Protein AF-A0A9E5NFW8-F1 (afdb_monomer_lite)

pLDDT: mean 81.22, std 10.46, range [48.38, 95.06]

Radius of gyration: 21.04 Å; chains: 1; bounding box: 53×46×52 Å

Sequence (273 aa):
VTGWFSGLFGRKRFFTTCIILFTASSAVCGAAPSLNVLVLFRILQGAGGAALIPLSQAILMETFPREEQGMAMAIWGVGIMVAPIMGPTVGGWITDTYSWRWIFYINVPVGLVTVLMTSLFIFDPPYIRRRFARVDYLGFSLLALGVGSLQLVLDKGEREDWFSSRLIVYFSVISLVALITFFLVERRTREPVVDLSLLRNRTYTAGTLIMMIWGFGLYGAIVLLPLYLQSLMGYTAMQSGLALAPGAIASLMVMPLVGRLMNVLDPRVIIGV

Foldseek 3Di:
DLLLVCLVQPLLRLLLVLLVQLLVLLLCLLVPPDPVSVVVSVVSNCVSVVNNVVSVLVQLCVVDDPLCSLVSVLVVVLVVLVCLLCVLQVCLCCCVPPNNSVVSVVSNVVSVVVSVCSVVPPDGDPVSPDDNDDDPPLLVVLCCLLVVLVCCLVVCCVVQVHPVDPSSVVSNVSNVVSVVVSVVVQVVDPRHPDDCVLCVDPVSVVVVVLCVVVVVVVVCCSPVQLVCCCVPVVDRSNRSSVVCVVVSVVVSVCSVVVSVVVVVDPVVVVSVD

Structure (mmCIF, N/CA/C/O backbone):
data_AF-A0A9E5NFW8-F1
#
_entry.id   AF-A0A9E5NFW8-F1
#
loop_
_atom_site.group_PDB
_atom_site.id
_atom_site.type_symbol
_atom_site.label_atom_id
_atom_site.label_alt_id
_atom_site.label_comp_id
_atom_site.label_asym_id
_atom_site.label_entity_id
_atom_site.label_seq_id
_atom_site.pdbx_PDB_ins_code
_atom_site.Cartn_x
_atom_site.Cartn_y
_atom_site.Cartn_z
_atom_site.occupancy
_atom_site.B_iso_or_equiv
_atom_site.auth_seq_id
_atom_site.auth_comp_id
_atom_site.auth_asym_id
_atom_site.auth_atom_id
_atom_site.pdbx_PDB_model_num
ATOM 1 N N . VAL A 1 1 ? -6.588 10.112 7.251 1.00 53.78 1 VAL A N 1
ATOM 2 C CA . VAL A 1 1 ? -7.244 10.304 5.927 1.00 53.78 1 VAL A CA 1
ATOM 3 C C . VAL A 1 1 ? -8.480 9.428 5.779 1.00 53.78 1 VAL A C 1
ATOM 5 O O . VAL A 1 1 ? -9.575 9.937 5.581 1.00 53.78 1 VAL A O 1
ATOM 8 N N . THR A 1 2 ? -8.337 8.116 5.944 1.00 54.25 2 THR A N 1
ATOM 9 C CA . THR A 1 2 ? -9.399 7.141 5.679 1.00 54.25 2 THR A CA 1
ATOM 10 C C . THR A 1 2 ? -10.595 7.225 6.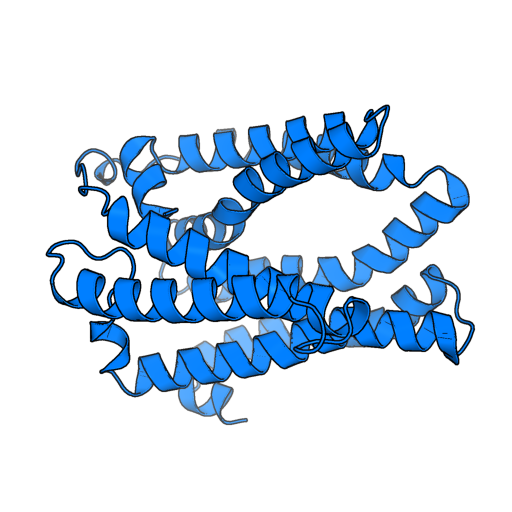629 1.00 54.25 2 THR A C 1
ATOM 12 O O . THR A 1 2 ? -11.739 7.163 6.182 1.00 54.25 2 THR A O 1
ATOM 15 N N . GLY A 1 3 ? -10.350 7.460 7.922 1.00 53.59 3 GLY A N 1
ATOM 16 C CA . GLY A 1 3 ? -11.414 7.712 8.903 1.00 53.59 3 GLY A CA 1
ATOM 17 C C . GLY A 1 3 ? -12.180 9.018 8.654 1.00 53.59 3 GLY A C 1
ATOM 18 O O . GLY A 1 3 ? -13.386 9.071 8.862 1.00 53.59 3 GLY A O 1
ATOM 19 N N . TRP A 1 4 ? -11.510 10.046 8.119 1.00 56.88 4 TRP A N 1
ATOM 20 C CA . TRP A 1 4 ? -12.139 11.328 7.785 1.00 56.88 4 TRP A CA 1
ATOM 21 C C . TRP A 1 4 ? -13.085 11.207 6.586 1.00 56.88 4 TRP A C 1
ATOM 23 O O . TRP A 1 4 ? -14.261 11.553 6.684 1.00 56.88 4 TRP A O 1
ATOM 33 N N . PHE A 1 5 ? -12.603 10.638 5.477 1.00 56.34 5 PHE A N 1
ATOM 34 C CA . PHE A 1 5 ? -13.438 10.403 4.298 1.00 56.34 5 PHE A CA 1
ATOM 35 C C . PHE A 1 5 ? -14.604 9.444 4.595 1.00 56.34 5 PHE A C 1
ATOM 37 O O . PHE A 1 5 ? -15.706 9.646 4.088 1.00 56.34 5 PHE A O 1
ATOM 44 N N . SER A 1 6 ? -14.402 8.455 5.471 1.00 51.66 6 SER A N 1
ATOM 45 C CA . SER A 1 6 ? -15.482 7.562 5.924 1.00 51.66 6 SER A CA 1
ATOM 46 C C . SER A 1 6 ? -16.543 8.278 6.753 1.00 51.66 6 SER A C 1
ATOM 48 O O . SER A 1 6 ? -17.722 7.956 6.631 1.00 51.66 6 SER A O 1
ATOM 50 N N . GLY A 1 7 ? -16.143 9.267 7.559 1.00 53.75 7 GLY A N 1
ATOM 51 C CA . GLY A 1 7 ? -17.064 10.126 8.305 1.00 53.75 7 GLY A CA 1
ATOM 52 C C . GLY A 1 7 ? -17.843 11.107 7.421 1.00 53.75 7 GLY A C 1
ATOM 53 O O . GLY A 1 7 ? -18.968 11.464 7.760 1.00 53.75 7 GLY A O 1
ATOM 54 N N . LEU A 1 8 ? -17.282 11.516 6.276 1.00 53.97 8 LEU A N 1
ATOM 55 C CA . LEU A 1 8 ? -17.944 12.416 5.324 1.00 53.97 8 LEU A CA 1
ATOM 56 C C . LEU A 1 8 ? -18.912 11.711 4.375 1.00 53.97 8 LEU A C 1
ATOM 58 O O . LEU A 1 8 ? -20.030 12.180 4.169 1.00 53.97 8 LEU A O 1
ATOM 62 N N . PHE A 1 9 ? -18.474 10.613 3.761 1.00 58.25 9 PHE A N 1
ATOM 63 C CA . PHE A 1 9 ? -19.231 9.949 2.699 1.00 58.25 9 PHE A CA 1
ATOM 64 C C . PHE A 1 9 ? -20.086 8.787 3.214 1.00 58.25 9 PHE A C 1
ATOM 66 O O . PHE A 1 9 ? -20.970 8.331 2.492 1.00 58.25 9 PHE A O 1
ATOM 73 N N . GLY A 1 10 ? -19.871 8.336 4.453 1.00 64.94 10 GLY A N 1
ATOM 74 C CA . GLY A 1 10 ? -20.341 7.040 4.935 1.00 64.94 10 GLY A CA 1
ATOM 75 C C . GLY A 1 10 ? -19.333 5.951 4.571 1.00 64.94 10 GLY A C 1
ATOM 76 O O . GLY A 1 10 ? -18.719 5.980 3.499 1.00 64.94 10 GLY A O 1
ATOM 77 N N . ARG A 1 11 ? -19.128 4.989 5.473 1.00 71.75 11 ARG A N 1
ATOM 78 C CA . ARG A 1 11 ? -18.042 4.011 5.353 1.00 71.75 11 ARG A CA 1
ATOM 79 C C . ARG A 1 11 ? -18.251 3.070 4.170 1.00 71.75 11 ARG A C 1
ATOM 81 O O . ARG A 1 11 ? -17.312 2.837 3.414 1.00 71.75 11 ARG A O 1
ATOM 88 N N . LYS A 1 12 ? -19.485 2.613 3.939 1.00 78.88 12 LYS A N 1
ATOM 89 C CA . LYS A 1 12 ? -19.867 1.792 2.782 1.00 78.88 12 LYS A CA 1
ATOM 90 C C . LYS A 1 12 ? -19.625 2.529 1.473 1.00 78.88 12 LYS A C 1
ATOM 92 O O . LYS A 1 12 ? -19.009 1.978 0.563 1.00 78.88 12 LYS A O 1
ATOM 97 N N . ARG A 1 13 ? -20.109 3.771 1.365 1.00 79.56 13 ARG A N 1
ATOM 98 C CA . ARG A 1 13 ? -19.975 4.571 0.137 1.00 79.56 13 ARG A CA 1
ATOM 99 C C . ARG A 1 13 ? -18.516 4.866 -0.161 1.00 79.56 13 ARG A C 1
ATOM 101 O O . ARG A 1 13 ? -18.095 4.671 -1.292 1.00 79.56 13 ARG A O 1
ATOM 108 N N . PHE A 1 14 ? -17.738 5.262 0.844 1.00 82.44 14 PHE A N 1
ATOM 109 C CA . PHE A 1 14 ? -16.319 5.529 0.651 1.00 82.44 14 PHE A CA 1
ATOM 110 C C . PHE A 1 14 ? -15.550 4.267 0.241 1.00 82.44 14 PHE A C 1
ATOM 112 O O . PHE A 1 14 ? -14.833 4.297 -0.756 1.00 82.44 14 PHE A O 1
ATOM 119 N N . PHE A 1 15 ? -15.774 3.140 0.925 1.00 85.12 15 PHE A N 1
ATOM 120 C CA . PHE A 1 15 ? -15.158 1.860 0.570 1.00 85.12 15 PHE A CA 1
ATOM 121 C C . PHE A 1 15 ? -15.518 1.428 -0.861 1.00 85.12 15 PHE A C 1
ATOM 123 O O . PHE A 1 15 ? -14.636 1.092 -1.647 1.00 85.12 15 PHE A O 1
ATOM 130 N N . THR A 1 16 ? -16.795 1.541 -1.242 1.00 87.31 16 THR A N 1
ATOM 131 C CA . THR A 1 16 ? -17.266 1.218 -2.600 1.00 87.31 16 THR A CA 1
ATOM 132 C C . THR A 1 16 ? -16.631 2.132 -3.653 1.00 87.31 16 THR A C 1
ATOM 134 O O . THR A 1 16 ? -16.151 1.644 -4.673 1.00 87.31 16 THR A O 1
ATOM 137 N N . THR A 1 17 ? -16.563 3.444 -3.404 1.00 88.62 17 THR A N 1
ATOM 138 C CA . THR A 1 17 ? -15.917 4.408 -4.310 1.00 88.62 17 THR A CA 1
ATOM 139 C C . THR A 1 17 ? -14.433 4.103 -4.492 1.00 88.62 17 THR A C 1
ATOM 141 O O . THR A 1 17 ? -13.944 4.143 -5.618 1.00 88.62 17 THR A O 1
ATOM 144 N N . CYS A 1 18 ? -13.718 3.751 -3.420 1.00 89.88 18 CYS A N 1
ATOM 145 C CA . CYS A 1 18 ? -12.315 3.347 -3.495 1.00 89.88 18 CYS A CA 1
ATOM 146 C C . CYS A 1 18 ? -12.123 2.091 -4.355 1.00 89.88 18 CYS A C 1
ATOM 148 O O . CYS A 1 18 ? -11.220 2.069 -5.192 1.00 89.88 18 CYS A O 1
ATOM 150 N N . ILE A 1 19 ? -12.992 1.081 -4.212 1.00 91.19 19 ILE A N 1
ATOM 151 C CA . ILE A 1 19 ? -12.941 -0.133 -5.042 1.00 91.19 19 ILE A CA 1
ATOM 152 C C . ILE A 1 19 ? -13.222 0.207 -6.507 1.00 91.19 19 ILE A C 1
ATOM 154 O O . ILE A 1 19 ? -12.485 -0.237 -7.386 1.00 91.19 19 ILE A O 1
ATOM 158 N N . ILE A 1 20 ? -14.253 1.009 -6.786 1.00 92.50 20 ILE A N 1
ATOM 159 C CA . ILE A 1 20 ? -14.596 1.422 -8.154 1.00 92.50 20 ILE A CA 1
ATOM 160 C C . ILE A 1 20 ? -13.433 2.194 -8.780 1.00 92.50 20 ILE A C 1
ATOM 162 O O . ILE A 1 20 ? -13.022 1.870 -9.892 1.00 92.50 20 ILE A O 1
ATOM 166 N N . LEU A 1 21 ? -12.856 3.160 -8.059 1.00 93.50 21 LEU A N 1
ATOM 167 C CA . LEU A 1 21 ? -11.711 3.941 -8.525 1.00 93.50 21 LEU A CA 1
ATOM 168 C C . LEU A 1 21 ? -10.500 3.046 -8.812 1.00 93.50 21 LEU A C 1
ATOM 170 O O . LEU A 1 21 ? -9.885 3.174 -9.871 1.00 93.50 21 LEU A O 1
ATOM 174 N N . PHE A 1 22 ? -10.182 2.117 -7.906 1.00 93.81 22 PHE A N 1
ATOM 175 C CA . PHE A 1 22 ? -9.093 1.156 -8.082 1.00 93.81 22 PHE A CA 1
ATOM 176 C C . PHE A 1 22 ? -9.314 0.268 -9.314 1.00 93.81 22 PHE A C 1
ATOM 178 O O . PHE A 1 22 ? -8.407 0.090 -10.129 1.00 93.81 22 PHE A O 1
ATOM 185 N N . THR A 1 23 ? -10.530 -0.257 -9.469 1.00 93.44 23 THR A N 1
ATOM 186 C CA . THR A 1 23 ? -10.903 -1.212 -10.521 1.00 93.44 23 THR A CA 1
ATOM 187 C C . THR A 1 23 ? -10.948 -0.549 -11.894 1.00 93.44 23 THR A C 1
ATOM 189 O O . THR A 1 23 ? -10.349 -1.057 -12.841 1.00 93.44 23 THR A O 1
ATOM 192 N N . ALA A 1 24 ? -11.596 0.614 -11.997 1.00 94.12 24 ALA A N 1
ATOM 193 C CA . ALA A 1 24 ? -11.662 1.391 -13.229 1.00 94.12 24 ALA A CA 1
ATOM 194 C C . ALA A 1 24 ? -10.265 1.851 -13.662 1.00 94.12 24 ALA A C 1
ATOM 196 O O . ALA A 1 24 ? -9.891 1.669 -14.818 1.00 94.12 24 ALA A O 1
ATOM 197 N N . SER A 1 25 ? -9.454 2.355 -12.725 1.00 92.81 25 SER A N 1
ATOM 198 C CA . SER A 1 25 ? -8.069 2.736 -13.026 1.00 92.81 25 SER A CA 1
ATOM 199 C C . SER A 1 25 ? -7.238 1.529 -13.470 1.00 92.81 25 SER A C 1
ATOM 201 O O . SER A 1 25 ? -6.447 1.652 -14.399 1.00 92.81 25 SER A O 1
ATOM 203 N N . SER A 1 26 ? -7.461 0.346 -12.880 1.00 92.25 26 SER A N 1
ATOM 204 C CA . SER A 1 26 ? -6.812 -0.897 -13.319 1.00 92.25 26 SER A CA 1
ATOM 205 C C . SER A 1 26 ? -7.164 -1.251 -14.762 1.00 92.25 26 SER A C 1
ATOM 207 O O . SER A 1 26 ? -6.273 -1.507 -15.566 1.00 92.25 26 SER A O 1
ATOM 209 N N . ALA A 1 27 ? -8.446 -1.199 -15.130 1.00 92.69 27 ALA A N 1
ATOM 210 C CA . ALA A 1 27 ? -8.875 -1.480 -16.499 1.00 92.69 27 ALA A CA 1
ATOM 211 C C . ALA A 1 27 ? -8.187 -0.549 -17.512 1.00 92.69 27 ALA A C 1
ATOM 213 O O . ALA A 1 27 ? -7.713 -1.005 -18.554 1.00 92.69 27 ALA A O 1
ATOM 214 N N . VAL A 1 28 ? -8.056 0.739 -17.176 1.00 91.69 28 VAL A N 1
ATOM 215 C CA . VAL A 1 28 ? -7.375 1.705 -18.047 1.00 91.69 28 VAL A CA 1
ATOM 216 C C . VAL A 1 28 ? -5.858 1.485 -18.081 1.00 91.69 28 VAL A C 1
ATOM 218 O O . VAL A 1 28 ? -5.263 1.620 -19.147 1.00 91.69 28 VAL A O 1
ATOM 221 N N . CYS A 1 29 ? -5.224 1.060 -16.981 1.00 90.56 29 CYS A N 1
ATOM 222 C CA . CYS A 1 29 ? -3.821 0.624 -16.994 1.00 90.56 29 CYS A CA 1
ATOM 223 C C . CYS A 1 29 ? -3.590 -0.540 -17.974 1.00 90.56 29 CYS A C 1
ATOM 225 O O . CYS A 1 29 ? -2.606 -0.533 -18.711 1.00 90.56 29 CYS A O 1
ATOM 227 N N . GLY A 1 30 ? -4.509 -1.511 -18.030 1.00 88.19 30 GLY A N 1
ATOM 228 C CA . GLY A 1 30 ? -4.453 -2.612 -18.998 1.00 88.19 30 GLY A CA 1
ATOM 229 C C . GLY A 1 30 ? -4.573 -2.134 -20.450 1.00 88.19 30 GLY A C 1
ATOM 230 O O . GLY A 1 30 ? -3.869 -2.632 -21.330 1.00 88.19 30 GLY A O 1
ATOM 231 N N . ALA A 1 31 ? -5.404 -1.120 -20.699 1.00 90.62 31 ALA A N 1
ATOM 232 C CA . ALA A 1 31 ? -5.618 -0.526 -22.020 1.00 90.62 31 ALA A CA 1
ATOM 233 C C . ALA A 1 31 ? -4.618 0.593 -22.378 1.00 90.62 31 ALA A C 1
ATOM 235 O O . ALA A 1 31 ? -4.691 1.151 -23.473 1.00 90.62 31 ALA A O 1
ATOM 236 N N . ALA A 1 32 ? -3.679 0.931 -21.486 1.00 89.06 32 ALA A N 1
ATOM 237 C CA . ALA A 1 32 ? -2.849 2.126 -21.615 1.00 89.06 32 ALA A CA 1
ATOM 238 C C . ALA A 1 32 ? -2.013 2.109 -22.913 1.00 89.06 32 ALA A C 1
ATOM 240 O O . ALA A 1 32 ? -1.253 1.159 -23.123 1.00 89.06 32 ALA A O 1
ATOM 241 N N . PRO A 1 33 ? -2.123 3.135 -23.784 1.00 86.69 33 PRO A N 1
ATOM 242 C CA . PRO A 1 33 ? -1.391 3.197 -25.051 1.00 86.69 33 PRO A CA 1
ATOM 243 C C . PRO A 1 33 ? 0.043 3.723 -24.893 1.00 86.69 33 PRO A C 1
ATOM 245 O O . PRO A 1 33 ? 0.856 3.568 -25.797 1.00 86.69 33 PRO A O 1
ATOM 248 N N . SER A 1 34 ? 0.362 4.359 -23.762 1.00 92.19 34 SER A N 1
ATOM 249 C CA . SER A 1 34 ? 1.682 4.924 -23.485 1.00 92.19 34 SER A CA 1
ATOM 250 C C . SER A 1 34 ? 2.042 4.818 -22.004 1.00 92.19 34 SER A C 1
ATOM 252 O O . SER A 1 34 ? 1.170 4.698 -21.137 1.00 92.19 34 SER A O 1
ATOM 254 N N . LEU A 1 35 ? 3.342 4.901 -21.709 1.00 89.19 35 LEU A N 1
ATOM 255 C CA . LEU A 1 35 ? 3.870 4.823 -20.345 1.00 89.19 35 LEU A CA 1
ATOM 256 C C . LEU A 1 35 ? 3.334 5.955 -19.456 1.00 89.19 35 LEU A C 1
ATOM 258 O O . LEU A 1 35 ? 2.985 5.713 -18.306 1.00 89.19 35 LEU A O 1
ATOM 262 N N . ASN A 1 36 ? 3.178 7.167 -19.992 1.00 91.31 36 ASN A N 1
ATOM 263 C CA . ASN A 1 36 ? 2.643 8.302 -19.232 1.00 91.31 36 ASN A CA 1
ATOM 264 C C . ASN A 1 36 ? 1.193 8.065 -18.790 1.00 91.31 36 ASN A C 1
ATOM 266 O O . ASN A 1 36 ? 0.836 8.372 -17.653 1.00 91.31 36 ASN A O 1
ATOM 270 N N . VAL A 1 37 ? 0.369 7.474 -19.664 1.00 90.75 37 VAL A N 1
ATOM 271 C CA . VAL A 1 37 ? -1.009 7.099 -19.318 1.00 90.75 37 VAL A CA 1
ATOM 272 C C . VAL A 1 37 ? -0.999 6.012 -18.244 1.00 90.75 37 VAL A C 1
ATOM 274 O O . VAL A 1 37 ? -1.706 6.137 -17.247 1.00 90.75 37 VAL A O 1
ATOM 277 N N . LEU A 1 38 ? -0.147 4.992 -18.387 1.00 90.75 38 LEU A N 1
ATOM 278 C CA . LEU A 1 38 ? 0.006 3.939 -17.380 1.00 90.75 38 LEU A CA 1
ATOM 279 C C . LEU A 1 38 ? 0.383 4.510 -16.003 1.00 90.75 38 LEU A C 1
ATOM 281 O O . LEU A 1 38 ? -0.213 4.132 -14.996 1.00 90.75 38 LEU A O 1
ATOM 285 N N . VAL A 1 39 ? 1.337 5.443 -15.953 1.00 91.19 39 VAL A N 1
ATOM 286 C CA . VAL A 1 39 ? 1.777 6.097 -14.711 1.00 91.19 39 VAL A CA 1
ATOM 287 C C . VAL A 1 39 ? 0.648 6.918 -14.087 1.00 91.19 39 VAL A C 1
ATOM 289 O O . VAL A 1 39 ? 0.401 6.795 -12.888 1.00 91.19 39 VAL A O 1
ATOM 292 N N . LEU A 1 40 ? -0.083 7.706 -14.881 1.00 92.50 40 LEU A N 1
ATOM 293 C CA . LEU A 1 40 ? -1.203 8.507 -14.382 1.00 92.50 40 LEU A CA 1
ATOM 294 C C . LEU A 1 40 ? -2.282 7.631 -13.728 1.00 92.50 40 LEU A C 1
ATOM 296 O O . LEU A 1 40 ? -2.710 7.897 -12.604 1.00 92.50 40 LEU A O 1
ATOM 300 N N . PHE A 1 41 ? -2.695 6.554 -14.397 1.00 92.31 41 PHE A N 1
ATOM 301 C CA . PHE A 1 41 ? -3.706 5.649 -13.848 1.00 92.31 41 PHE A CA 1
ATOM 302 C C . PHE A 1 41 ? -3.176 4.792 -12.697 1.00 92.31 41 PHE A C 1
ATOM 304 O O . PHE A 1 41 ? -3.949 4.438 -11.811 1.00 92.31 41 PHE A O 1
ATOM 311 N N . ARG A 1 42 ? -1.865 4.534 -12.621 1.00 92.12 42 ARG A N 1
ATOM 312 C CA . ARG A 1 42 ? -1.234 3.941 -11.432 1.00 92.12 42 ARG A CA 1
ATOM 313 C C . ARG A 1 42 ? -1.323 4.848 -10.211 1.00 92.12 42 ARG A C 1
ATOM 315 O O . ARG A 1 42 ? -1.566 4.344 -9.118 1.00 92.12 42 ARG A O 1
ATOM 322 N N . ILE A 1 43 ? -1.187 6.163 -10.386 1.00 90.62 43 ILE A N 1
ATOM 323 C CA . ILE A 1 43 ? -1.376 7.130 -9.295 1.00 90.62 43 ILE A CA 1
ATOM 324 C C . ILE A 1 43 ? -2.832 7.095 -8.810 1.00 90.62 43 ILE A C 1
ATOM 326 O O . ILE A 1 43 ? -3.076 6.974 -7.609 1.00 90.62 43 ILE A O 1
ATOM 330 N N . LEU A 1 44 ? -3.802 7.123 -9.732 1.00 91.00 44 LEU A N 1
ATOM 331 C CA . LEU A 1 44 ? -5.230 7.035 -9.391 1.00 91.00 44 LEU A CA 1
ATOM 332 C C . LEU A 1 44 ? -5.595 5.698 -8.731 1.00 91.00 44 LEU A C 1
ATOM 334 O O . LEU A 1 44 ? -6.329 5.664 -7.742 1.00 91.00 44 LEU A O 1
ATOM 338 N N . GLN A 1 45 ? -5.035 4.598 -9.233 1.00 89.69 45 GLN A N 1
ATOM 339 C CA . GLN A 1 45 ? -5.186 3.272 -8.649 1.00 89.69 45 GLN A CA 1
ATOM 340 C C . GLN A 1 45 ? -4.614 3.225 -7.227 1.00 89.69 45 GLN A C 1
ATOM 342 O O . GLN A 1 45 ? -5.284 2.738 -6.319 1.00 89.69 45 GLN A O 1
ATOM 347 N N . GLY A 1 46 ? -3.414 3.772 -7.009 1.00 89.06 46 GLY A N 1
ATOM 348 C CA . GLY A 1 46 ? -2.798 3.873 -5.686 1.00 89.06 46 GLY A CA 1
ATOM 349 C C . GLY A 1 46 ? -3.643 4.693 -4.710 1.00 89.06 46 GLY A C 1
ATOM 350 O O . GLY A 1 46 ? -3.852 4.268 -3.575 1.00 89.06 46 GLY A O 1
ATOM 351 N N . ALA A 1 47 ? -4.212 5.812 -5.168 1.00 87.81 47 ALA A N 1
ATOM 352 C CA . ALA A 1 47 ? -5.118 6.635 -4.368 1.00 87.81 47 ALA A CA 1
ATOM 353 C C . ALA A 1 47 ? -6.385 5.868 -3.943 1.00 87.81 47 ALA A C 1
ATOM 355 O O . ALA A 1 47 ? -6.794 5.950 -2.785 1.00 87.81 47 ALA A O 1
ATOM 356 N N . GLY A 1 48 ? -6.975 5.078 -4.848 1.00 86.38 48 GLY A N 1
ATOM 357 C CA . GLY A 1 48 ? -8.094 4.188 -4.523 1.00 86.38 48 GLY A CA 1
ATOM 358 C C . GLY A 1 48 ? -7.702 3.073 -3.547 1.00 86.38 48 GLY A C 1
ATOM 359 O O . GLY A 1 48 ? -8.443 2.788 -2.611 1.00 86.38 48 GLY A O 1
ATOM 360 N N . GLY A 1 49 ? -6.516 2.484 -3.725 1.00 86.06 49 GLY A N 1
ATOM 361 C CA . GLY A 1 49 ? -6.019 1.363 -2.924 1.00 86.06 49 GLY A CA 1
ATOM 362 C C . GLY A 1 49 ? -5.598 1.729 -1.498 1.00 86.06 49 GLY A C 1
ATOM 363 O O . GLY A 1 49 ? -5.829 0.946 -0.577 1.00 86.06 49 GLY A O 1
ATOM 364 N N . ALA A 1 50 ? -5.044 2.928 -1.287 1.00 84.12 50 ALA A N 1
ATOM 365 C CA . ALA A 1 50 ? -4.502 3.366 0.006 1.00 84.12 50 ALA A CA 1
ATOM 366 C C . ALA A 1 50 ? -5.531 3.322 1.150 1.00 84.12 50 ALA A C 1
ATOM 368 O O . ALA A 1 50 ? -5.191 3.108 2.314 1.00 84.12 50 ALA A O 1
ATOM 369 N N . ALA A 1 51 ? -6.806 3.514 0.818 1.00 81.88 51 ALA A N 1
ATOM 370 C CA . ALA A 1 51 ? -7.900 3.492 1.773 1.00 81.88 51 ALA A CA 1
ATOM 371 C C . ALA A 1 51 ? -8.422 2.076 2.080 1.00 81.88 51 ALA A C 1
ATOM 373 O O . ALA A 1 51 ? -8.971 1.852 3.158 1.00 81.88 51 ALA A O 1
ATOM 374 N N . LEU A 1 52 ? -8.262 1.117 1.163 1.00 85.94 52 LEU A N 1
ATOM 375 C CA . LEU A 1 52 ? -8.947 -0.178 1.234 1.00 85.94 52 LEU A CA 1
ATOM 376 C C . LEU A 1 52 ? -8.491 -1.022 2.422 1.00 85.94 52 LEU A C 1
ATOM 378 O O . LEU A 1 52 ? -9.330 -1.548 3.147 1.00 85.94 52 LEU A O 1
ATOM 382 N N . ILE A 1 53 ? -7.179 -1.110 2.651 1.00 86.31 53 ILE A N 1
ATOM 383 C CA . ILE A 1 53 ? -6.586 -1.887 3.749 1.00 86.31 53 ILE A CA 1
ATOM 384 C C . ILE A 1 53 ? -7.132 -1.427 5.112 1.00 86.31 53 ILE A C 1
ATOM 386 O O . ILE A 1 53 ? -7.836 -2.212 5.753 1.00 86.31 53 ILE A O 1
ATOM 390 N N . PRO A 1 54 ? -6.925 -0.166 5.544 1.00 82.25 54 PRO A N 1
ATOM 391 C CA . PRO A 1 54 ? -7.378 0.271 6.862 1.00 82.25 54 PRO A CA 1
ATOM 392 C C . PRO A 1 54 ? -8.907 0.294 6.990 1.00 82.25 54 PRO A C 1
ATOM 394 O O . PRO A 1 54 ? -9.427 0.046 8.076 1.00 82.25 54 PRO A O 1
ATOM 397 N N . LEU A 1 55 ? -9.653 0.547 5.903 1.00 82.75 55 LEU A N 1
ATOM 398 C CA . LEU A 1 55 ? -11.118 0.467 5.943 1.00 82.75 55 LEU A CA 1
ATOM 399 C C . LEU A 1 55 ? -11.617 -0.948 6.116 1.00 82.75 55 LEU A C 1
ATOM 401 O O . LEU A 1 55 ? -12.524 -1.159 6.910 1.00 82.75 55 LEU A O 1
ATOM 405 N N . SER A 1 56 ? -11.044 -1.899 5.382 1.00 85.94 56 SER A N 1
ATOM 406 C CA . SER A 1 56 ? -11.444 -3.298 5.486 1.00 85.94 56 SER A CA 1
ATOM 407 C C . SER A 1 56 ? -11.242 -3.807 6.914 1.00 85.94 56 SER A C 1
ATOM 409 O O . SER A 1 56 ? -12.161 -4.393 7.478 1.00 85.94 56 SER A O 1
ATOM 411 N N . GLN A 1 57 ? -10.112 -3.467 7.546 1.00 85.19 57 GLN A N 1
ATOM 412 C CA . GLN A 1 57 ? -9.839 -3.797 8.946 1.00 85.19 57 GLN A CA 1
ATOM 413 C C . GLN A 1 57 ? -10.829 -3.123 9.906 1.00 85.19 57 GLN A C 1
ATOM 415 O O . GLN A 1 57 ? -11.381 -3.787 10.781 1.00 85.19 57 GLN A O 1
ATOM 420 N N . ALA A 1 58 ? -11.108 -1.828 9.727 1.00 82.69 58 ALA A N 1
ATOM 421 C CA . ALA A 1 58 ? -12.064 -1.103 10.565 1.00 82.69 58 ALA A CA 1
ATOM 422 C C . ALA A 1 58 ? -13.504 -1.625 10.411 1.00 82.69 58 ALA A C 1
ATOM 424 O O . ALA A 1 58 ? -14.246 -1.708 11.391 1.00 82.69 58 ALA A O 1
ATOM 425 N N . ILE A 1 59 ? -13.920 -1.982 9.190 1.00 82.81 59 ILE A N 1
ATOM 426 C CA . ILE A 1 59 ? -15.226 -2.599 8.922 1.00 82.81 59 ILE A CA 1
ATOM 427 C C . ILE A 1 59 ? -15.318 -3.937 9.641 1.00 82.81 59 ILE A C 1
ATOM 429 O O . ILE A 1 59 ? -16.311 -4.196 10.314 1.00 82.81 59 ILE A O 1
ATOM 433 N N . LEU A 1 60 ? -14.268 -4.747 9.558 1.00 84.56 60 LEU A N 1
ATOM 434 C CA . LEU A 1 60 ? -14.225 -6.061 10.176 1.00 84.56 60 LEU A CA 1
ATOM 435 C C . LEU A 1 60 ? -14.321 -5.989 11.706 1.00 84.56 60 LEU A C 1
ATOM 437 O O . LEU A 1 60 ? -15.136 -6.693 12.295 1.00 84.56 60 LEU A O 1
ATOM 441 N N . MET A 1 61 ? -13.560 -5.088 12.338 1.00 81.38 61 MET A N 1
ATOM 442 C CA . MET A 1 61 ? -13.612 -4.888 13.792 1.00 81.38 61 MET A CA 1
ATOM 443 C C . MET A 1 61 ? -14.978 -4.401 14.279 1.00 81.38 61 MET A C 1
ATOM 445 O O . MET A 1 61 ? -15.400 -4.761 15.368 1.00 81.38 61 MET A O 1
ATOM 449 N N . GLU A 1 62 ? -15.677 -3.575 13.506 1.00 79.44 62 GLU A N 1
ATOM 450 C CA . GLU A 1 62 ? -16.995 -3.074 13.913 1.00 79.44 62 GLU A CA 1
ATOM 451 C C . GLU A 1 62 ? -18.144 -4.035 13.588 1.00 79.44 62 GLU A C 1
ATOM 453 O O . GLU A 1 62 ? -19.190 -3.957 14.226 1.00 79.44 62 GLU A O 1
ATOM 458 N N . THR A 1 63 ? -17.978 -4.905 12.589 1.00 81.44 63 THR A N 1
ATOM 459 C CA . THR A 1 63 ? -19.027 -5.849 12.170 1.00 81.44 63 THR A CA 1
ATOM 460 C C . THR A 1 63 ? -19.073 -7.075 13.079 1.00 81.44 63 THR A C 1
ATOM 462 O O . THR A 1 63 ? -20.158 -7.571 13.369 1.00 81.44 63 THR A O 1
ATOM 465 N N . PHE A 1 64 ? -17.912 -7.555 13.537 1.00 82.06 64 PHE A N 1
ATOM 466 C CA . PHE A 1 64 ? -17.808 -8.758 14.362 1.00 82.06 64 PHE A CA 1
ATOM 467 C C . PHE A 1 64 ? -17.724 -8.436 15.866 1.00 82.06 64 PHE A C 1
ATOM 469 O O . PHE A 1 64 ? -17.063 -7.463 16.253 1.00 82.06 64 PHE A O 1
ATOM 476 N N . PRO A 1 65 ? -18.349 -9.260 16.731 1.00 82.69 65 PRO A N 1
ATOM 477 C CA . PRO A 1 65 ? -18.223 -9.134 18.181 1.00 82.69 65 PRO A CA 1
ATOM 478 C C . PRO A 1 65 ? -16.772 -9.372 18.625 1.00 82.69 65 PRO A C 1
ATOM 480 O O . PRO A 1 65 ? -15.991 -10.017 17.922 1.00 82.69 65 PRO A O 1
ATOM 483 N N . ARG A 1 66 ? -16.388 -8.833 19.790 1.00 77.81 66 ARG A N 1
ATOM 484 C CA . ARG A 1 66 ? -14.987 -8.794 20.262 1.00 77.81 66 ARG A CA 1
ATOM 485 C C . ARG A 1 66 ? -14.317 -10.165 20.299 1.00 77.81 66 ARG A C 1
ATOM 487 O O . ARG A 1 66 ? -13.127 -10.266 20.025 1.00 77.81 66 ARG A O 1
ATOM 494 N N . GLU A 1 67 ? -15.086 -11.199 20.600 1.00 77.94 67 GLU A N 1
ATOM 495 C CA . GLU A 1 67 ? -14.643 -12.586 20.698 1.00 77.94 67 GLU A CA 1
ATOM 496 C C . GLU A 1 67 ? -14.299 -13.184 19.319 1.00 77.94 67 GLU A C 1
ATOM 498 O O . GLU A 1 67 ? -13.426 -14.043 19.210 1.00 77.94 67 GLU A O 1
ATOM 503 N N . GLU A 1 68 ? -14.938 -12.698 18.250 1.00 80.31 68 GLU A N 1
ATOM 504 C CA . GLU A 1 68 ? -14.745 -13.167 16.870 1.00 80.31 68 GLU A CA 1
ATOM 505 C C . GLU A 1 68 ? -13.771 -12.292 16.066 1.00 80.31 68 GLU A C 1
ATOM 507 O O . GLU A 1 68 ? -13.258 -12.727 15.033 1.00 80.31 68 GLU A O 1
ATOM 512 N N . GLN A 1 69 ? -13.451 -11.083 16.546 1.00 78.50 69 GLN A N 1
ATOM 513 C CA . GLN A 1 69 ? -12.535 -10.152 15.872 1.00 78.50 69 GLN A CA 1
ATOM 514 C C . GLN A 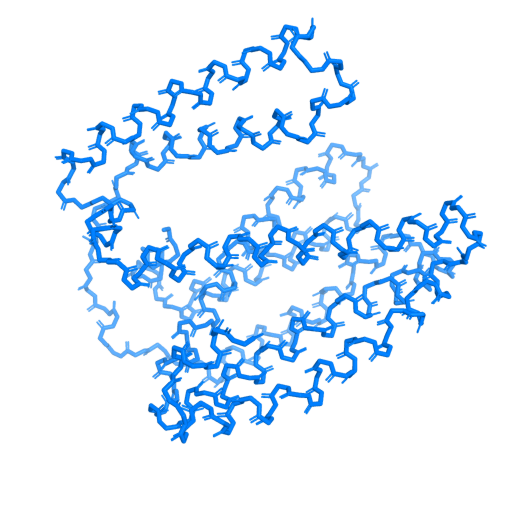1 69 ? -11.162 -10.771 15.582 1.00 78.50 69 GLN A C 1
ATOM 516 O O . GLN A 1 69 ? -10.592 -10.518 14.520 1.00 78.50 69 GLN A O 1
ATOM 521 N N . GLY A 1 70 ? -10.640 -11.606 16.489 1.00 71.81 70 GLY A N 1
ATOM 522 C CA . GLY A 1 70 ? -9.373 -12.313 16.285 1.00 71.81 70 GLY A CA 1
ATOM 523 C C . GLY A 1 70 ? -9.427 -13.285 15.102 1.00 71.81 70 GLY A C 1
ATOM 524 O O . GLY A 1 70 ? -8.538 -13.278 14.252 1.00 71.81 70 GLY A O 1
ATOM 525 N N . MET A 1 71 ? -10.506 -14.068 14.995 1.00 74.38 71 MET A N 1
ATOM 526 C CA . MET A 1 71 ? -10.723 -14.988 13.872 1.00 74.38 71 MET A CA 1
ATOM 527 C C . MET A 1 71 ? -10.929 -14.225 12.562 1.00 74.38 71 MET A C 1
ATOM 529 O O . MET A 1 71 ? -10.354 -14.580 11.535 1.00 74.38 71 MET A O 1
ATOM 533 N N . ALA A 1 72 ? -11.707 -13.144 12.600 1.00 79.31 72 ALA A N 1
ATOM 534 C CA . ALA A 1 72 ? -11.944 -12.308 11.436 1.00 79.31 72 ALA A CA 1
ATOM 535 C C . ALA A 1 72 ? -10.623 -11.717 10.905 1.00 79.31 72 ALA A C 1
ATOM 537 O O . ALA A 1 72 ? -10.323 -11.826 9.715 1.00 79.31 72 ALA A O 1
ATOM 538 N N . MET A 1 73 ? -9.780 -11.173 11.791 1.00 79.50 73 MET A N 1
ATOM 539 C CA . MET A 1 73 ? -8.450 -10.666 11.432 1.00 79.50 73 MET A CA 1
ATOM 540 C C . MET A 1 73 ? -7.510 -11.759 10.923 1.00 79.50 73 MET A C 1
ATOM 542 O O . MET A 1 73 ? -6.727 -11.498 10.011 1.00 79.50 73 MET A O 1
ATOM 546 N N . ALA A 1 74 ? -7.606 -12.982 11.451 1.00 74.25 74 ALA A N 1
ATOM 547 C CA . ALA A 1 74 ? -6.849 -14.118 10.936 1.00 74.25 74 ALA A CA 1
ATOM 548 C C . ALA A 1 74 ? -7.248 -14.446 9.486 1.00 74.25 74 ALA A C 1
ATOM 550 O O . ALA A 1 74 ? -6.372 -14.569 8.634 1.00 74.25 74 ALA A O 1
ATOM 551 N N . ILE A 1 75 ? -8.551 -14.500 9.174 1.00 80.56 75 ILE A N 1
ATOM 552 C CA . ILE A 1 75 ? -9.060 -14.712 7.803 1.00 80.56 75 ILE A CA 1
ATOM 553 C C . ILE A 1 75 ? -8.621 -13.576 6.870 1.00 80.56 75 ILE A C 1
ATOM 555 O O . ILE A 1 75 ? -8.220 -13.817 5.733 1.00 80.56 75 ILE A O 1
ATOM 559 N N . TRP A 1 76 ? -8.647 -12.331 7.343 1.00 84.25 76 TRP A N 1
ATOM 560 C CA . TRP A 1 76 ? -8.121 -11.199 6.581 1.00 84.25 76 TRP A CA 1
ATOM 561 C C . TRP A 1 76 ? -6.613 -11.347 6.302 1.00 84.25 76 TRP A C 1
ATOM 563 O O . TRP A 1 76 ? -6.160 -11.118 5.178 1.00 84.25 76 TRP A O 1
ATOM 573 N N . GLY A 1 77 ? -5.848 -11.816 7.292 1.00 76.12 77 GLY A N 1
ATOM 574 C CA . GLY A 1 77 ? -4.422 -12.122 7.168 1.00 76.12 77 GLY A CA 1
ATOM 575 C C . GLY A 1 77 ? -4.116 -13.223 6.148 1.00 76.12 77 GLY A C 1
ATOM 576 O O . GLY A 1 77 ? -3.133 -13.111 5.416 1.00 76.12 77 GLY A O 1
ATOM 577 N N . VAL A 1 78 ? -4.987 -14.230 6.017 1.00 76.62 78 VAL A N 1
ATOM 578 C CA . VAL A 1 78 ? -4.888 -15.254 4.959 1.00 76.62 78 VAL A CA 1
ATOM 579 C C . VAL A 1 78 ? -4.847 -14.609 3.576 1.00 76.62 78 VAL A C 1
ATOM 581 O O . VAL A 1 78 ? -3.979 -14.944 2.772 1.00 76.62 78 VAL A O 1
ATOM 584 N N . GLY A 1 79 ? -5.733 -13.645 3.309 1.00 78.94 79 GLY A N 1
ATOM 585 C CA . GLY A 1 79 ? -5.770 -12.938 2.025 1.00 78.94 79 GLY A CA 1
ATOM 586 C C . GLY A 1 79 ? -4.454 -12.226 1.700 1.00 78.94 79 GLY A C 1
ATOM 587 O O . GLY A 1 79 ? -4.000 -12.252 0.556 1.00 78.94 79 GLY A O 1
ATOM 588 N N . ILE A 1 80 ? -3.797 -11.658 2.716 1.00 77.94 80 ILE A N 1
ATOM 589 C CA . ILE A 1 80 ? -2.484 -11.018 2.564 1.00 77.94 80 ILE A CA 1
ATOM 590 C C . ILE A 1 80 ? -1.403 -12.032 2.229 1.00 77.94 80 ILE A C 1
ATOM 592 O O . ILE A 1 80 ? -0.563 -11.737 1.392 1.00 77.94 80 ILE A O 1
ATOM 596 N N . MET A 1 81 ? -1.419 -13.214 2.841 1.00 72.38 81 MET A N 1
ATOM 597 C CA . MET A 1 81 ? -0.401 -14.242 2.594 1.00 72.38 81 MET A CA 1
ATOM 598 C C . MET A 1 81 ? -0.574 -14.927 1.238 1.00 72.38 81 MET A C 1
ATOM 600 O O . MET A 1 81 ? 0.405 -15.318 0.603 1.00 72.38 81 MET A O 1
ATOM 604 N N . VAL A 1 82 ? -1.812 -15.027 0.755 1.00 74.62 82 VAL A N 1
ATOM 605 C CA . VAL A 1 82 ? -2.113 -15.563 -0.576 1.00 74.62 82 VAL A CA 1
ATOM 606 C C . VAL A 1 82 ? -1.557 -14.654 -1.677 1.00 74.62 82 VAL A C 1
ATOM 608 O O . VAL A 1 82 ? -1.107 -15.157 -2.706 1.00 74.62 82 VAL A O 1
ATOM 611 N N . ALA A 1 83 ? -1.526 -13.333 -1.469 1.00 75.88 83 ALA A N 1
ATOM 612 C CA . ALA A 1 83 ? -1.079 -12.387 -2.490 1.00 75.88 83 ALA A CA 1
ATOM 613 C C . ALA A 1 83 ? 0.395 -12.586 -2.928 1.00 75.88 83 ALA A C 1
ATOM 615 O O . ALA A 1 83 ? 0.618 -12.680 -4.134 1.00 75.88 83 ALA A O 1
ATOM 616 N N . PRO A 1 84 ? 1.398 -12.730 -2.035 1.00 66.44 84 PRO A N 1
ATOM 617 C CA . PRO A 1 84 ? 2.777 -13.049 -2.414 1.00 66.44 84 PRO A CA 1
ATOM 618 C C . PRO A 1 84 ? 2.968 -14.424 -3.058 1.00 66.44 84 PRO A C 1
ATOM 620 O O . PRO A 1 84 ? 3.885 -14.575 -3.853 1.00 66.44 84 PRO A O 1
ATOM 623 N N . ILE A 1 85 ? 2.131 -15.423 -2.748 1.00 69.50 85 ILE A N 1
ATOM 624 C CA . ILE A 1 85 ? 2.205 -16.749 -3.394 1.00 69.50 85 ILE A CA 1
ATOM 625 C C . ILE A 1 85 ? 1.666 -16.669 -4.820 1.00 69.50 85 ILE A C 1
ATOM 627 O O . ILE A 1 85 ? 2.290 -17.114 -5.787 1.00 69.50 85 ILE A O 1
ATOM 631 N N . MET A 1 86 ? 0.466 -16.105 -4.940 1.00 74.12 86 MET A N 1
ATOM 632 C CA . MET A 1 86 ? -0.252 -16.001 -6.202 1.00 74.12 86 MET A CA 1
ATOM 633 C C . MET A 1 86 ? 0.402 -14.979 -7.127 1.00 74.12 86 MET A C 1
ATOM 635 O O . MET A 1 86 ? 0.378 -15.171 -8.335 1.00 74.12 86 MET A O 1
ATOM 639 N N . GLY A 1 87 ? 1.010 -13.921 -6.588 1.00 76.06 87 GLY A N 1
ATOM 640 C CA . GLY A 1 87 ? 1.577 -12.812 -7.351 1.00 76.06 87 GLY A CA 1
ATOM 641 C C . GLY A 1 87 ? 2.595 -13.261 -8.404 1.00 76.06 87 GLY A C 1
ATOM 642 O O . GLY A 1 87 ? 2.314 -13.103 -9.590 1.00 76.06 87 GLY A O 1
ATOM 643 N N . PRO A 1 88 ? 3.744 -13.850 -8.023 1.00 70.94 88 PRO A N 1
ATOM 644 C CA . PRO A 1 88 ? 4.746 -14.336 -8.970 1.00 70.94 88 PRO A CA 1
ATOM 645 C C . PRO A 1 88 ? 4.248 -15.520 -9.802 1.00 70.94 88 PRO A C 1
ATOM 647 O O . PRO A 1 88 ? 4.534 -15.590 -10.992 1.00 70.94 88 PRO A O 1
ATOM 650 N N . THR A 1 89 ? 3.468 -16.425 -9.204 1.00 74.94 89 THR A N 1
ATOM 651 C CA . THR A 1 89 ? 3.002 -17.644 -9.883 1.00 74.94 89 THR A CA 1
ATOM 652 C C . THR A 1 89 ? 2.005 -17.323 -10.999 1.00 74.94 89 THR A C 1
ATOM 654 O O . THR A 1 89 ? 2.215 -17.684 -12.155 1.00 74.94 89 THR A O 1
ATOM 657 N N . VAL A 1 90 ? 0.931 -16.600 -10.670 1.00 80.00 90 VAL A N 1
ATOM 658 C CA . VAL A 1 90 ? -0.115 -16.199 -11.621 1.00 80.00 90 VAL A CA 1
ATOM 659 C C . VAL A 1 90 ? 0.388 -15.070 -12.515 1.00 80.00 90 VAL A C 1
ATOM 661 O O . VAL A 1 90 ? 0.158 -15.098 -13.719 1.00 80.00 90 VAL A O 1
ATOM 664 N N . GLY A 1 91 ? 1.109 -14.093 -11.959 1.00 78.38 91 GLY A N 1
ATOM 665 C CA . GLY A 1 91 ? 1.672 -12.979 -12.723 1.00 78.38 91 GLY A CA 1
ATOM 666 C C . GLY A 1 91 ? 2.719 -13.427 -13.741 1.00 78.38 91 GLY A C 1
ATOM 667 O O . GLY A 1 91 ? 2.684 -12.960 -14.880 1.00 78.38 91 GLY A O 1
ATOM 668 N N . GLY A 1 92 ? 3.592 -14.367 -13.366 1.00 74.94 92 GLY A N 1
ATOM 669 C CA . GLY A 1 92 ? 4.550 -15.002 -14.271 1.00 74.94 92 GLY A CA 1
ATOM 670 C C . GLY A 1 92 ? 3.836 -15.745 -15.392 1.00 74.94 92 GLY A C 1
ATOM 671 O O . GLY A 1 92 ? 4.014 -15.409 -16.556 1.00 74.94 92 GLY A O 1
ATOM 672 N N . TRP A 1 93 ? 2.908 -16.644 -15.048 1.00 81.12 93 TRP A N 1
ATOM 673 C CA . TRP A 1 93 ? 2.136 -17.397 -16.042 1.00 81.12 93 TRP A CA 1
ATOM 674 C C . TRP A 1 93 ? 1.363 -16.503 -17.029 1.00 81.12 93 TRP A C 1
ATOM 676 O O . TRP A 1 93 ? 1.372 -16.757 -18.236 1.00 81.12 93 TRP A O 1
ATOM 686 N N . ILE A 1 94 ? 0.724 -15.432 -16.542 1.00 84.38 94 ILE A N 1
ATOM 687 C CA . ILE A 1 94 ? 0.001 -14.463 -17.381 1.00 84.38 94 ILE A CA 1
ATOM 688 C C . ILE A 1 94 ? 0.950 -13.719 -18.324 1.00 84.38 94 ILE A C 1
ATOM 690 O O . ILE A 1 94 ? 0.604 -13.480 -19.484 1.00 84.38 94 ILE A O 1
ATOM 694 N N . THR A 1 95 ? 2.121 -13.325 -17.827 1.00 80.88 95 THR A N 1
ATOM 695 C CA . THR A 1 95 ? 3.101 -12.573 -18.617 1.00 80.88 95 THR A CA 1
ATOM 696 C C . THR A 1 95 ? 3.738 -13.455 -19.681 1.00 80.88 95 THR A C 1
ATOM 698 O O . THR A 1 95 ? 3.878 -13.005 -20.815 1.00 80.88 95 THR A O 1
ATOM 701 N N . ASP A 1 96 ? 4.035 -14.707 -19.333 1.00 78.56 96 ASP A N 1
ATOM 702 C CA . ASP A 1 96 ? 4.678 -15.677 -20.218 1.00 78.56 96 ASP A CA 1
ATOM 703 C C . ASP A 1 96 ? 3.717 -16.203 -21.300 1.00 78.56 96 ASP A C 1
ATOM 705 O O . ASP A 1 96 ? 4.132 -16.432 -22.433 1.00 78.56 96 ASP A O 1
ATOM 709 N N . THR A 1 97 ? 2.425 -16.379 -20.978 1.00 81.19 97 THR A N 1
ATOM 710 C CA . THR A 1 97 ? 1.440 -16.999 -21.894 1.00 81.19 97 THR A CA 1
ATOM 711 C C . THR A 1 97 ? 0.625 -15.983 -22.697 1.00 81.19 97 THR A C 1
ATOM 713 O O . THR A 1 97 ? 0.259 -16.250 -23.840 1.00 81.19 97 THR A O 1
ATOM 716 N N . TYR A 1 98 ? 0.294 -14.831 -22.104 1.00 81.06 98 TYR A N 1
ATOM 717 C CA . TYR A 1 98 ? -0.595 -13.840 -22.714 1.00 81.06 98 TYR A CA 1
ATOM 718 C C . TYR A 1 98 ? 0.117 -12.506 -22.939 1.00 81.06 98 TYR A C 1
ATOM 720 O O . TYR A 1 98 ? 0.602 -12.206 -24.024 1.00 81.06 98 TYR A O 1
ATOM 728 N N . SER A 1 99 ? 0.086 -11.640 -21.930 1.00 84.44 99 SER A N 1
ATOM 729 C CA . SER A 1 99 ? 0.638 -10.292 -21.969 1.00 84.44 99 SER A CA 1
ATOM 730 C C . SER A 1 99 ? 0.598 -9.716 -2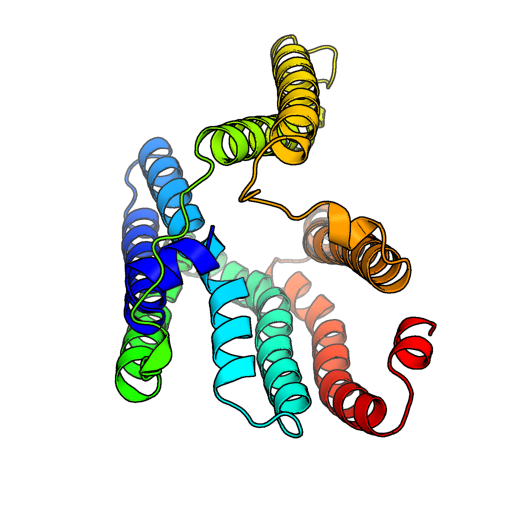0.563 1.00 84.44 99 SER A C 1
ATOM 732 O O . SER A 1 99 ? -0.386 -9.895 -19.842 1.00 84.44 99 SER A O 1
ATOM 734 N N . TRP A 1 100 ? 1.600 -8.914 -20.209 1.00 84.75 100 TRP A N 1
ATOM 735 C CA . TRP A 1 100 ? 1.649 -8.164 -18.950 1.00 84.75 100 TRP A CA 1
ATOM 736 C C . TRP A 1 100 ? 0.384 -7.321 -18.686 1.00 84.75 100 TRP A C 1
ATOM 738 O O . TRP A 1 100 ? 0.039 -7.058 -17.535 1.00 84.75 100 TRP A O 1
ATOM 748 N N . ARG A 1 101 ? -0.350 -6.915 -19.735 1.00 87.56 101 ARG A N 1
ATOM 749 C CA . ARG A 1 101 ? -1.592 -6.124 -19.620 1.00 87.56 101 ARG A CA 1
ATOM 750 C C . ARG A 1 101 ? -2.687 -6.858 -18.843 1.00 87.56 101 ARG A C 1
ATOM 752 O O . ARG A 1 101 ? -3.471 -6.225 -18.138 1.00 87.56 101 ARG A O 1
ATOM 759 N N . TRP A 1 102 ? -2.721 -8.188 -18.915 1.00 88.06 102 TRP A N 1
ATOM 760 C CA . TRP A 1 102 ? -3.711 -9.012 -18.217 1.00 88.06 102 TRP A CA 1
ATOM 761 C C . TRP A 1 102 ? -3.556 -9.005 -16.693 1.00 88.06 102 TRP A C 1
ATOM 763 O O . TRP A 1 102 ? -4.544 -9.215 -15.990 1.00 88.06 102 TRP A O 1
ATOM 773 N N . ILE A 1 103 ? -2.375 -8.644 -16.175 1.00 86.62 103 ILE A N 1
ATOM 774 C CA . ILE A 1 103 ? -2.155 -8.410 -14.737 1.00 86.62 103 ILE A CA 1
ATOM 775 C C . ILE A 1 103 ? -3.076 -7.295 -14.221 1.00 86.62 103 ILE A C 1
ATOM 777 O O . ILE A 1 103 ? -3.483 -7.290 -13.062 1.00 86.62 103 ILE A O 1
ATOM 781 N N . PHE A 1 104 ? -3.449 -6.349 -15.081 1.00 88.75 104 PHE A N 1
ATOM 782 C CA . PHE A 1 104 ? -4.388 -5.297 -14.723 1.00 88.75 104 PHE A CA 1
ATOM 783 C C . PHE A 1 104 ? -5.839 -5.755 -14.851 1.00 88.75 104 PHE A C 1
ATOM 785 O O . PHE A 1 104 ? -6.632 -5.541 -13.931 1.00 88.75 104 PHE A O 1
ATOM 792 N N . TYR A 1 105 ? -6.172 -6.451 -15.941 1.00 89.06 105 TYR A N 1
ATOM 793 C CA . TYR A 1 105 ? -7.533 -6.924 -16.195 1.00 89.06 105 TYR A CA 1
ATOM 794 C C . TYR A 1 105 ? -8.033 -7.949 -15.176 1.00 89.06 105 TYR A C 1
ATOM 796 O O . TYR A 1 105 ? -9.229 -7.961 -14.904 1.00 89.06 105 TYR A O 1
ATOM 804 N N . ILE A 1 106 ? -7.153 -8.733 -14.540 1.00 88.06 106 ILE A N 1
ATOM 805 C CA . ILE A 1 106 ? -7.548 -9.678 -13.478 1.00 88.06 106 ILE A CA 1
ATOM 806 C C . ILE A 1 106 ? -8.253 -8.987 -12.297 1.00 88.06 106 ILE A C 1
ATOM 808 O O . ILE A 1 106 ? -9.093 -9.583 -11.627 1.00 88.06 106 ILE A O 1
ATOM 812 N N . ASN A 1 107 ? -7.969 -7.701 -12.072 1.00 89.81 107 ASN A N 1
ATOM 813 C CA . ASN A 1 107 ? -8.589 -6.926 -11.001 1.00 89.81 107 ASN A CA 1
ATOM 814 C C . ASN A 1 107 ? -10.034 -6.535 -11.317 1.00 89.81 107 ASN A C 1
ATOM 816 O O . ASN A 1 107 ? -10.784 -6.229 -10.398 1.00 89.81 107 ASN A O 1
ATOM 820 N N . VAL A 1 108 ? -10.436 -6.523 -12.590 1.00 91.31 108 VAL A N 1
ATOM 821 C CA . VAL A 1 108 ? -11.784 -6.122 -13.015 1.00 91.31 108 VAL A CA 1
ATOM 822 C C . VAL A 1 108 ? -12.868 -7.068 -12.483 1.00 91.31 108 VAL A C 1
ATOM 824 O O . VAL A 1 108 ? -13.766 -6.579 -11.794 1.00 91.31 108 VAL A O 1
ATOM 827 N N . PRO A 1 109 ? -12.807 -8.397 -12.713 1.00 91.38 109 PRO A N 1
ATOM 828 C CA . PRO A 1 109 ? -13.806 -9.311 -12.164 1.00 91.38 109 PRO A CA 1
ATOM 829 C C . PRO A 1 109 ? -13.779 -9.335 -10.632 1.00 91.38 109 PRO A C 1
ATOM 831 O O . PRO A 1 109 ? -14.835 -9.304 -10.004 1.00 91.38 109 PRO A O 1
ATOM 834 N N . VAL A 1 110 ? -12.590 -9.311 -10.019 1.00 90.44 110 VAL A N 1
ATOM 835 C CA . VAL A 1 110 ? -12.441 -9.288 -8.554 1.00 90.44 110 VAL A CA 1
ATOM 836 C C . VAL A 1 110 ? -13.053 -8.016 -7.965 1.00 90.44 110 VAL A C 1
ATOM 838 O O . VAL A 1 110 ? -13.812 -8.077 -6.998 1.00 90.44 110 VAL A O 1
ATOM 841 N N . GLY A 1 111 ? -12.779 -6.863 -8.571 1.00 90.62 111 GLY A N 1
ATOM 842 C CA . GLY A 1 111 ? -13.332 -5.575 -8.170 1.00 90.62 111 GLY A CA 1
ATOM 843 C C . GLY A 1 111 ? -14.851 -5.539 -8.294 1.00 90.62 111 GLY A C 1
ATOM 844 O O . GLY A 1 111 ? -15.523 -5.102 -7.363 1.00 90.62 111 GLY A O 1
ATOM 845 N N . LEU A 1 112 ? -15.408 -6.076 -9.383 1.00 92.75 112 LEU A N 1
ATOM 846 C CA . LEU A 1 112 ? -16.856 -6.156 -9.582 1.00 92.75 112 LEU A CA 1
ATOM 847 C C . LEU A 1 112 ? -17.535 -7.035 -8.522 1.00 92.75 112 LEU A C 1
ATOM 849 O O . LEU A 1 112 ? -18.518 -6.609 -7.913 1.00 92.75 112 LEU A O 1
ATOM 853 N N . VAL A 1 113 ? -16.982 -8.223 -8.251 1.00 93.38 113 VAL A N 1
ATOM 854 C CA . VAL A 1 113 ? -17.466 -9.106 -7.178 1.00 93.38 113 VAL A CA 1
ATOM 855 C C . VAL A 1 113 ? -17.369 -8.401 -5.826 1.00 93.38 113 VAL A C 1
ATOM 857 O O . VAL A 1 113 ? -18.319 -8.430 -5.051 1.00 93.38 113 VAL A O 1
ATOM 860 N N . THR A 1 114 ? -16.271 -7.695 -5.557 1.00 89.75 114 THR A N 1
ATOM 861 C CA . THR A 1 114 ? -16.072 -6.982 -4.286 1.00 89.75 114 THR A CA 1
ATOM 862 C C . THR A 1 114 ? -17.074 -5.841 -4.113 1.00 89.75 114 THR A C 1
ATOM 864 O O . THR A 1 114 ? -17.616 -5.668 -3.020 1.00 89.75 114 THR A O 1
ATOM 867 N N . VAL A 1 115 ? -17.375 -5.086 -5.176 1.00 90.69 115 VAL A N 1
ATOM 868 C CA . VAL A 1 115 ? -18.429 -4.057 -5.166 1.00 90.69 115 VAL A CA 1
ATOM 869 C C . VAL A 1 115 ? -19.788 -4.692 -4.886 1.00 90.69 115 VAL A C 1
ATOM 871 O O . VAL A 1 115 ? -20.514 -4.204 -4.019 1.00 90.69 115 VAL A O 1
ATOM 874 N N . LEU A 1 116 ? -20.114 -5.800 -5.559 1.00 91.31 116 LEU A N 1
ATOM 875 C CA . LEU A 1 116 ? -21.368 -6.519 -5.347 1.00 91.31 116 LEU A CA 1
ATOM 876 C C . LEU A 1 116 ? -21.487 -7.005 -3.896 1.00 91.31 116 LEU A C 1
ATOM 878 O O . LEU A 1 116 ? -22.466 -6.687 -3.224 1.00 91.31 116 LEU A O 1
ATOM 882 N N . MET A 1 117 ? -20.469 -7.688 -3.370 1.00 88.81 117 MET A N 1
ATOM 883 C CA . MET A 1 117 ? -20.471 -8.183 -1.991 1.00 88.81 117 MET A CA 1
ATOM 884 C C . MET A 1 117 ? -20.537 -7.044 -0.972 1.00 88.81 117 MET A C 1
ATOM 886 O O . MET A 1 117 ? -21.319 -7.106 -0.029 1.00 88.81 117 MET A O 1
ATOM 890 N N . THR A 1 118 ? -19.797 -5.958 -1.192 1.00 86.69 118 THR A N 1
ATOM 891 C CA . THR A 1 118 ? -19.866 -4.758 -0.344 1.00 86.69 118 THR A CA 1
ATOM 892 C C . THR A 1 118 ? -21.271 -4.159 -0.350 1.00 86.69 118 THR A C 1
ATOM 894 O O . THR A 1 118 ? -21.788 -3.753 0.690 1.00 86.69 118 THR A O 1
ATOM 897 N N . SER A 1 119 ? -21.919 -4.111 -1.515 1.00 83.06 119 SER A N 1
ATOM 898 C CA . SER A 1 119 ? -23.265 -3.558 -1.644 1.00 83.06 119 SER A CA 1
ATOM 899 C C . SER A 1 119 ? -24.322 -4.391 -0.909 1.00 83.06 119 SER A C 1
ATOM 901 O O . SER A 1 119 ? -25.240 -3.801 -0.334 1.00 83.06 119 SER A O 1
ATOM 903 N N . LEU A 1 120 ? -24.151 -5.717 -0.866 1.00 84.12 120 LEU A N 1
ATOM 904 C CA . LEU A 1 120 ? -25.082 -6.665 -0.251 1.00 84.12 120 LEU A CA 1
ATOM 905 C C . LEU A 1 120 ? -24.860 -6.850 1.256 1.00 84.12 120 LEU A C 1
ATOM 907 O O . LEU A 1 120 ? -25.832 -6.925 1.999 1.00 84.12 120 LEU A O 1
ATOM 911 N N . PHE A 1 121 ? -23.604 -6.916 1.709 1.00 82.25 121 PHE A N 1
ATOM 912 C CA . PHE A 1 121 ? -23.266 -7.337 3.076 1.00 82.25 121 PHE A CA 1
ATOM 913 C C . PHE A 1 121 ? -22.815 -6.204 4.000 1.00 82.25 121 PHE A C 1
ATOM 915 O O . PHE A 1 121 ? -22.903 -6.347 5.217 1.00 82.25 121 PHE A O 1
ATOM 922 N N . ILE A 1 122 ? -22.341 -5.074 3.464 1.00 79.12 122 ILE A N 1
ATOM 923 C CA . ILE A 1 122 ? -21.910 -3.944 4.297 1.00 79.12 122 ILE A CA 1
ATOM 924 C C . ILE A 1 122 ? -23.075 -2.967 4.436 1.00 79.12 122 ILE A C 1
ATOM 926 O O . ILE A 1 122 ? -23.605 -2.455 3.447 1.00 79.12 122 ILE A O 1
ATOM 930 N N . PHE A 1 123 ? -23.453 -2.669 5.675 1.00 73.00 123 PHE A N 1
ATOM 931 C CA . PHE A 1 123 ? -24.451 -1.657 6.011 1.00 73.00 123 PHE A CA 1
ATOM 932 C C . PHE A 1 123 ? -23.788 -0.541 6.811 1.00 73.00 123 PHE A C 1
ATOM 934 O O . PHE A 1 123 ? -22.967 -0.806 7.685 1.00 73.00 123 PHE A O 1
ATOM 941 N N . ASP A 1 124 ? -24.119 0.711 6.489 1.00 66.62 124 ASP A N 1
ATOM 942 C CA . ASP A 1 124 ? -23.611 1.855 7.244 1.00 66.62 124 ASP A CA 1
ATOM 943 C C . ASP A 1 124 ? -24.300 1.906 8.619 1.00 66.62 124 ASP A C 1
ATOM 945 O O . ASP A 1 124 ? -25.529 2.032 8.670 1.00 66.62 124 ASP A O 1
ATOM 949 N N . PRO A 1 125 ? -23.548 1.846 9.734 1.00 62.50 125 PRO A N 1
ATOM 950 C CA . PRO A 1 125 ? -24.112 2.015 11.064 1.00 62.50 125 PRO A CA 1
ATOM 951 C C . PRO A 1 125 ? -24.788 3.392 11.209 1.00 62.50 125 PRO A C 1
ATOM 953 O O . PRO A 1 125 ? -24.225 4.400 10.761 1.00 62.50 125 PRO A O 1
ATOM 956 N N . PRO A 1 126 ? -25.940 3.491 11.900 1.00 56.00 126 PRO A N 1
ATOM 957 C CA . PRO A 1 126 ? -26.675 4.749 12.068 1.00 56.00 126 PRO A CA 1
ATOM 958 C C . PRO A 1 126 ? -25.862 5.888 12.711 1.00 56.00 126 PRO A C 1
ATOM 960 O O . PRO A 1 126 ? -26.154 7.059 12.467 1.00 56.00 126 PRO A O 1
ATOM 963 N N . TYR A 1 127 ? -24.832 5.563 13.505 1.00 60.69 127 TYR A N 1
ATOM 964 C CA . TYR A 1 127 ? -24.037 6.541 14.259 1.00 60.69 127 TYR A CA 1
ATOM 965 C C . TYR A 1 127 ? -23.008 7.316 13.409 1.00 60.69 127 TYR A C 1
ATOM 967 O O . TYR A 1 127 ? -22.562 8.382 13.828 1.00 60.69 127 TYR A O 1
ATOM 975 N N . ILE A 1 128 ? -22.653 6.840 12.204 1.00 57.47 128 ILE A N 1
ATOM 976 C CA . ILE A 1 128 ? -21.648 7.499 11.338 1.00 57.47 128 ILE A CA 1
ATOM 977 C C . ILE A 1 128 ? -22.156 8.848 10.794 1.00 57.47 128 ILE A C 1
ATOM 979 O O . ILE A 1 128 ? -21.376 9.708 10.379 1.00 57.47 128 ILE A O 1
ATOM 983 N N . ARG A 1 129 ? -23.467 9.111 10.866 1.00 50.38 129 ARG A N 1
ATOM 984 C CA . ARG A 1 129 ? -24.001 10.452 10.623 1.00 50.38 129 ARG A CA 1
ATOM 985 C C . ARG A 1 129 ? -23.650 11.360 11.800 1.00 50.38 129 ARG A C 1
ATOM 987 O O . ARG A 1 129 ? -24.381 11.369 12.784 1.00 50.38 129 ARG A O 1
ATOM 994 N N . ARG A 1 130 ? -22.631 12.206 11.604 1.00 51.34 130 ARG A N 1
ATOM 995 C CA . ARG A 1 130 ? -22.341 13.492 12.290 1.00 51.34 130 ARG A CA 1
ATOM 996 C C . ARG A 1 130 ? -21.009 13.507 13.045 1.00 51.34 130 ARG A C 1
ATOM 998 O O . ARG A 1 130 ? -20.970 13.465 14.269 1.00 51.34 130 ARG A O 1
ATOM 1005 N N . ARG A 1 131 ? -19.931 13.797 12.318 1.00 48.38 131 ARG A N 1
ATOM 1006 C CA . ARG A 1 131 ? -19.007 14.870 12.719 1.00 48.38 131 ARG A CA 1
ATOM 1007 C C . ARG A 1 131 ? -18.159 15.278 11.522 1.00 48.38 131 ARG A C 1
ATOM 1009 O O . ARG A 1 131 ? -17.362 14.489 11.029 1.00 48.38 131 ARG A O 1
ATOM 1016 N N . PHE A 1 132 ? -18.322 16.519 11.071 1.00 50.22 132 PHE A N 1
ATOM 1017 C CA . PHE A 1 132 ? -17.306 17.180 10.259 1.00 50.22 132 PHE A CA 1
ATOM 1018 C C . PHE A 1 132 ? -16.078 17.374 11.155 1.00 50.22 132 PHE A C 1
ATOM 1020 O O . PHE A 1 132 ? -15.983 18.382 11.850 1.00 50.22 132 PHE A O 1
ATOM 1027 N N . ALA A 1 133 ? -15.179 16.392 11.207 1.00 56.28 133 ALA A N 1
ATOM 1028 C CA . ALA A 1 133 ? -13.834 16.651 11.705 1.00 56.28 133 ALA A CA 1
ATOM 1029 C C . ALA A 1 133 ? -13.170 17.617 10.712 1.00 56.28 133 ALA A C 1
ATOM 1031 O O . ALA A 1 133 ? -13.253 17.411 9.492 1.00 56.28 133 ALA A O 1
ATOM 1032 N N . ARG A 1 134 ? -12.601 18.718 11.211 1.00 61.44 134 ARG A N 1
ATOM 1033 C CA . ARG A 1 134 ? -11.901 19.683 10.362 1.00 61.44 134 ARG A CA 1
ATOM 1034 C C . ARG A 1 134 ? -10.630 19.004 9.866 1.00 61.44 134 ARG A C 1
ATOM 1036 O O . ARG A 1 134 ? -9.902 18.394 10.639 1.00 61.44 134 ARG A O 1
ATOM 1043 N N . VAL A 1 135 ? -10.372 19.075 8.563 1.00 64.56 135 VAL A N 1
ATOM 1044 C CA . VAL A 1 135 ? -9.117 18.547 8.016 1.00 64.56 135 VAL A CA 1
ATOM 1045 C C . VAL A 1 135 ? -8.012 19.522 8.344 1.00 64.56 135 VAL A C 1
ATOM 1047 O O . VAL A 1 135 ? -8.089 20.690 7.956 1.00 64.56 135 VAL A O 1
ATOM 1050 N N . ASP A 1 136 ? -6.955 19.029 8.976 1.00 74.75 136 ASP A N 1
ATOM 1051 C CA . ASP A 1 136 ? -5.674 19.716 8.941 1.00 74.75 136 ASP A CA 1
ATOM 1052 C C . ASP A 1 136 ? -5.038 19.525 7.554 1.00 74.75 136 ASP A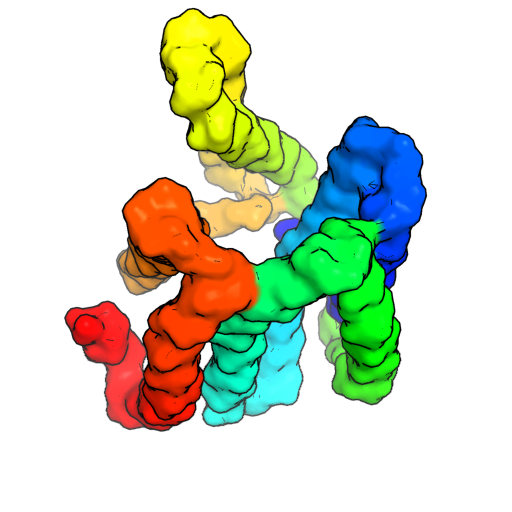 C 1
ATOM 1054 O O . ASP A 1 136 ? -4.235 18.622 7.312 1.00 74.75 136 ASP A O 1
ATOM 1058 N N . TYR A 1 137 ? -5.470 20.352 6.595 1.00 79.50 137 TYR A N 1
ATOM 1059 C CA . TYR A 1 137 ? -4.950 20.337 5.225 1.00 79.50 137 TYR A CA 1
ATOM 1060 C C . TYR A 1 137 ? -3.457 20.663 5.183 1.00 79.50 137 TYR A C 1
ATOM 1062 O O . TYR A 1 137 ? -2.753 20.186 4.292 1.00 79.50 137 TYR A O 1
ATOM 1070 N N . LEU A 1 138 ? -2.976 21.467 6.134 1.00 84.31 138 LEU A N 1
ATOM 1071 C CA . LEU A 1 138 ? -1.585 21.884 6.205 1.00 84.31 138 LEU A CA 1
ATOM 1072 C C . LEU A 1 138 ? -0.719 20.727 6.709 1.00 84.31 138 LEU A C 1
ATOM 1074 O O . LEU A 1 138 ? 0.237 20.356 6.028 1.00 84.31 138 LEU A O 1
ATOM 1078 N N . GLY A 1 139 ? -1.106 20.093 7.819 1.00 83.06 139 GLY A N 1
ATOM 1079 C CA . GLY A 1 139 ? -0.472 18.874 8.323 1.00 83.06 139 GLY A CA 1
ATOM 1080 C C . GLY A 1 139 ? -0.495 17.750 7.283 1.00 83.06 139 GLY A C 1
ATOM 1081 O O . GLY A 1 139 ? 0.535 17.143 6.996 1.00 83.06 139 GLY A O 1
ATOM 1082 N N . PHE A 1 140 ? -1.632 17.541 6.611 1.00 83.94 140 PHE A N 1
ATOM 1083 C CA . PHE A 1 140 ? -1.745 16.553 5.536 1.00 83.94 140 PHE A CA 1
ATOM 1084 C C . PHE A 1 140 ? -0.799 16.836 4.362 1.00 83.94 140 PHE A C 1
ATOM 1086 O O . PHE A 1 140 ? -0.116 15.924 3.896 1.00 83.94 140 PHE A O 1
ATOM 1093 N N . SER A 1 141 ? -0.736 18.084 3.892 1.00 87.25 141 SER A N 1
ATOM 1094 C CA . SER A 1 141 ? 0.117 18.457 2.758 1.00 87.25 141 SER A CA 1
ATOM 1095 C C . SER A 1 141 ? 1.598 18.315 3.099 1.00 87.25 141 SER A C 1
ATOM 1097 O O . SER A 1 141 ? 2.360 17.792 2.290 1.00 87.25 141 SER A O 1
ATOM 1099 N N . LEU A 1 142 ? 2.003 18.718 4.308 1.00 88.81 142 LEU A N 1
ATOM 1100 C CA . LEU A 1 142 ? 3.376 18.551 4.786 1.00 88.81 142 LEU A CA 1
ATOM 1101 C C . LEU A 1 142 ? 3.754 17.077 4.936 1.00 88.81 142 LEU A C 1
ATOM 1103 O O . LEU A 1 142 ? 4.849 16.691 4.533 1.00 88.81 142 LEU A O 1
ATOM 1107 N N . LEU A 1 143 ? 2.849 16.245 5.460 1.00 89.06 143 LEU A N 1
ATOM 1108 C CA . LEU A 1 143 ? 3.074 14.807 5.578 1.00 89.06 143 LEU A CA 1
ATOM 1109 C C . LEU A 1 143 ? 3.207 14.150 4.200 1.00 89.06 143 LEU A C 1
ATOM 1111 O O . LEU A 1 143 ? 4.150 13.397 3.969 1.00 89.06 143 LEU A O 1
ATOM 1115 N N . ALA A 1 144 ? 2.293 14.454 3.274 1.00 88.56 144 ALA A N 1
ATOM 1116 C CA . ALA A 1 144 ? 2.322 13.922 1.915 1.00 88.56 144 ALA A CA 1
ATOM 1117 C C . ALA A 1 144 ? 3.602 14.334 1.172 1.00 88.56 144 ALA A C 1
ATOM 1119 O O . ALA A 1 144 ? 4.237 13.503 0.524 1.00 88.56 144 ALA A O 1
ATOM 1120 N N . LEU A 1 145 ? 4.008 15.597 1.304 1.00 92.94 145 LEU A N 1
ATOM 1121 C CA . LEU A 1 145 ? 5.208 16.136 0.673 1.00 92.94 145 LEU A CA 1
ATOM 1122 C C . LEU A 1 145 ? 6.489 15.583 1.311 1.00 92.94 145 LEU A C 1
ATOM 1124 O O . LEU A 1 145 ? 7.415 15.221 0.588 1.00 92.94 145 LEU A O 1
ATOM 1128 N N . GLY A 1 146 ? 6.531 15.449 2.637 1.00 93.00 146 GLY A N 1
ATOM 1129 C CA . GLY A 1 146 ? 7.662 14.878 3.364 1.00 93.00 146 GLY A CA 1
ATOM 1130 C C . GLY A 1 146 ? 7.866 13.397 3.058 1.00 93.00 146 GLY A C 1
ATOM 1131 O O . GLY A 1 146 ? 8.920 13.004 2.561 1.00 93.00 146 GLY A O 1
ATOM 1132 N N . VAL A 1 147 ? 6.833 12.578 3.279 1.00 91.69 147 VAL A N 1
ATOM 1133 C CA . VAL A 1 147 ? 6.886 11.127 3.036 1.00 91.69 147 VAL A CA 1
ATOM 1134 C C . VAL A 1 147 ? 7.049 10.822 1.548 1.00 91.69 147 VAL A C 1
ATOM 1136 O O . VAL A 1 147 ? 7.839 9.953 1.194 1.00 91.69 147 VAL A O 1
ATOM 1139 N N . GLY A 1 148 ? 6.367 11.556 0.664 1.00 91.44 148 GLY A N 1
ATOM 1140 C CA . GLY A 1 148 ? 6.518 11.393 -0.783 1.00 91.44 148 GLY A CA 1
ATOM 1141 C C . GLY A 1 148 ? 7.933 11.713 -1.270 1.00 91.44 148 GLY A C 1
ATOM 1142 O O . GLY A 1 148 ? 8.496 10.958 -2.061 1.00 91.44 148 GLY A O 1
ATOM 1143 N N . SER A 1 149 ? 8.546 12.784 -0.752 1.00 92.75 149 SER A N 1
ATOM 1144 C CA . SER A 1 149 ? 9.938 13.128 -1.074 1.00 92.75 149 SER A CA 1
ATOM 1145 C C . SER A 1 149 ? 10.919 12.099 -0.513 1.00 92.75 149 SER A C 1
ATOM 1147 O O . SER A 1 149 ? 11.848 11.700 -1.211 1.00 92.75 149 SER A O 1
ATOM 1149 N N . LEU A 1 150 ? 10.695 11.620 0.716 1.00 92.62 150 LEU A N 1
ATOM 1150 C CA . LEU A 1 150 ? 11.510 10.565 1.320 1.00 92.62 150 LEU A CA 1
ATOM 1151 C C . LEU A 1 150 ? 11.442 9.264 0.513 1.00 92.62 150 LEU A C 1
ATOM 1153 O O . LEU A 1 150 ? 12.472 8.647 0.261 1.00 92.62 150 LEU A O 1
ATOM 1157 N N . GLN A 1 151 ? 10.246 8.879 0.066 1.00 90.62 151 GLN A N 1
ATOM 1158 C CA . GLN A 1 151 ? 10.049 7.703 -0.776 1.00 90.62 151 GLN A CA 1
ATOM 1159 C C . GLN A 1 151 ? 10.857 7.810 -2.074 1.00 90.62 151 GLN A C 1
ATOM 1161 O O . GLN A 1 151 ? 11.507 6.845 -2.456 1.00 90.62 151 GLN A O 1
ATOM 1166 N N . LEU A 1 152 ? 10.863 8.978 -2.730 1.00 90.00 152 LEU A N 1
ATOM 1167 C CA . LEU A 1 152 ? 11.656 9.197 -3.946 1.00 90.00 152 LEU A CA 1
ATOM 1168 C C . LEU A 1 152 ? 13.163 9.084 -3.694 1.00 90.00 152 LEU A C 1
ATOM 1170 O O . LEU A 1 152 ? 13.868 8.511 -4.521 1.00 90.00 152 LEU A O 1
ATOM 1174 N N . VAL A 1 153 ? 13.650 9.602 -2.562 1.00 92.06 153 VAL A N 1
ATOM 1175 C CA . VAL A 1 153 ? 15.062 9.480 -2.165 1.00 92.06 153 VAL A CA 1
ATOM 1176 C C . VAL A 1 153 ? 15.450 8.018 -1.965 1.00 92.06 153 VAL A C 1
ATOM 1178 O O . VAL A 1 153 ? 16.504 7.607 -2.432 1.00 92.06 153 VAL A O 1
ATOM 1181 N N . LEU A 1 154 ? 14.604 7.225 -1.304 1.00 90.19 154 LEU A N 1
ATOM 1182 C CA . LEU A 1 154 ? 14.889 5.813 -1.043 1.00 90.19 154 LEU A CA 1
ATOM 1183 C C . LEU A 1 154 ? 14.748 4.935 -2.295 1.00 90.19 154 LEU A C 1
ATOM 1185 O O . LEU A 1 154 ? 15.520 3.999 -2.465 1.00 90.19 154 LEU A O 1
ATOM 1189 N N . ASP A 1 155 ? 13.791 5.238 -3.173 1.00 86.81 155 ASP A N 1
ATOM 1190 C CA . ASP A 1 155 ? 13.504 4.444 -4.375 1.00 86.81 155 ASP A CA 1
ATOM 1191 C C . ASP A 1 155 ? 14.486 4.725 -5.524 1.00 86.81 155 ASP A C 1
ATOM 1193 O O . ASP A 1 155 ? 14.930 3.810 -6.216 1.00 86.81 155 ASP A O 1
ATOM 1197 N N . LYS A 1 156 ? 14.853 5.997 -5.730 1.00 87.19 156 LYS A N 1
ATOM 1198 C CA . LYS A 1 156 ? 15.781 6.411 -6.796 1.00 87.19 156 LYS A CA 1
ATOM 1199 C C . LYS A 1 156 ? 17.199 6.683 -6.318 1.00 87.19 156 LYS A C 1
ATOM 1201 O O . LYS A 1 156 ? 18.056 6.927 -7.159 1.00 87.19 156 LYS A O 1
ATOM 1206 N N . GLY A 1 157 ? 17.451 6.643 -5.011 1.00 87.00 157 GLY A N 1
ATOM 1207 C CA . GLY A 1 157 ? 18.750 6.969 -4.428 1.00 87.00 157 GLY A CA 1
ATOM 1208 C C . GLY A 1 157 ? 19.879 6.179 -5.070 1.00 87.00 157 GLY A C 1
ATOM 1209 O O . GLY A 1 157 ? 20.806 6.776 -5.594 1.00 87.00 157 GLY A O 1
ATOM 1210 N N . GLU A 1 158 ? 19.760 4.853 -5.119 1.00 86.81 158 GLU A N 1
ATOM 1211 C CA . GLU A 1 158 ? 20.799 4.001 -5.707 1.00 86.81 158 GLU A CA 1
ATOM 1212 C C . GLU A 1 158 ? 21.003 4.254 -7.207 1.00 86.81 158 GLU A C 1
ATOM 1214 O O . GLU A 1 158 ? 22.137 4.420 -7.642 1.00 86.81 158 GLU A O 1
ATOM 1219 N N . ARG A 1 159 ? 19.917 4.413 -7.972 1.00 87.81 159 ARG A N 1
ATOM 1220 C CA . ARG A 1 159 ? 19.976 4.658 -9.424 1.00 87.81 159 ARG A CA 1
ATOM 1221 C C . ARG A 1 159 ? 20.555 6.018 -9.814 1.00 87.81 159 ARG A C 1
ATOM 1223 O O . ARG A 1 159 ? 21.004 6.176 -10.943 1.00 87.81 159 ARG A O 1
ATOM 1230 N N . GLU A 1 160 ? 20.472 7.000 -8.924 1.00 87.62 160 GLU A N 1
ATOM 1231 C CA . GLU A 1 160 ? 20.894 8.388 -9.148 1.00 87.62 160 GLU A CA 1
ATOM 1232 C C . GLU A 1 160 ? 22.183 8.723 -8.367 1.00 87.62 160 GLU A C 1
ATOM 1234 O O . GLU A 1 160 ? 22.440 9.888 -8.072 1.00 87.62 160 GLU A O 1
ATOM 1239 N N . ASP A 1 161 ? 22.982 7.726 -7.973 1.00 88.06 161 ASP A N 1
ATOM 1240 C CA . ASP A 1 161 ? 24.232 7.913 -7.211 1.00 88.06 161 ASP A CA 1
ATOM 1241 C C . ASP A 1 161 ? 24.060 8.673 -5.875 1.00 88.06 161 ASP A C 1
ATOM 1243 O O . ASP A 1 161 ? 24.946 9.397 -5.398 1.00 88.06 161 ASP A O 1
ATOM 1247 N N . TRP A 1 162 ? 22.903 8.495 -5.236 1.00 90.75 162 TRP A N 1
ATOM 1248 C CA . TRP A 1 162 ? 22.536 9.033 -3.927 1.00 90.75 162 TRP A CA 1
ATOM 1249 C C . TRP A 1 162 ? 22.748 10.551 -3.832 1.00 90.75 162 TRP A C 1
ATOM 1251 O O . TRP A 1 162 ? 22.217 11.321 -4.629 1.00 90.75 162 TRP A O 1
ATOM 1261 N N . PHE A 1 163 ? 23.515 11.011 -2.841 1.00 88.56 163 PHE A N 1
ATOM 1262 C CA . PHE A 1 163 ? 23.761 12.429 -2.578 1.00 88.56 163 PHE A CA 1
ATOM 1263 C C . PHE A 1 163 ? 24.678 13.100 -3.608 1.00 88.56 163 PHE A C 1
ATOM 1265 O O . PHE A 1 163 ? 24.883 14.311 -3.532 1.00 88.56 163 PHE A O 1
ATOM 1272 N N . SER A 1 164 ? 25.197 12.350 -4.583 1.00 87.31 164 SER A N 1
ATOM 1273 C CA . SER A 1 164 ? 25.892 12.926 -5.737 1.00 87.31 164 SER A CA 1
ATOM 1274 C C . SER A 1 164 ? 24.906 13.596 -6.701 1.00 87.31 164 SER A C 1
ATOM 1276 O O . SER A 1 164 ? 25.247 14.588 -7.350 1.00 87.31 164 SER A O 1
ATOM 1278 N N . SER A 1 165 ? 23.657 13.118 -6.760 1.00 90.00 165 SER A N 1
ATOM 1279 C CA . SER A 1 165 ? 22.604 13.740 -7.560 1.00 90.00 165 SER A CA 1
ATOM 1280 C C . SER A 1 165 ? 21.964 14.919 -6.835 1.00 90.00 165 SER A C 1
ATOM 1282 O O . SER A 1 165 ? 21.404 14.809 -5.740 1.00 90.00 165 SER A O 1
ATOM 1284 N N . ARG A 1 166 ? 21.965 16.075 -7.509 1.00 90.62 166 ARG A N 1
ATOM 1285 C CA . ARG A 1 166 ? 21.292 17.294 -7.028 1.00 90.62 166 ARG A CA 1
ATOM 1286 C C . ARG A 1 166 ? 19.803 17.062 -6.784 1.00 90.62 166 ARG A C 1
ATOM 1288 O O . ARG A 1 166 ? 19.246 17.648 -5.862 1.00 90.62 166 ARG A O 1
ATOM 1295 N N . LEU A 1 167 ? 19.172 16.193 -7.577 1.00 90.00 167 LEU A N 1
ATOM 1296 C CA . LEU A 1 167 ? 17.763 15.841 -7.427 1.00 90.00 167 LEU A CA 1
ATOM 1297 C C . LEU A 1 167 ? 17.513 15.168 -6.073 1.00 90.00 167 LEU A C 1
ATOM 1299 O O . LEU A 1 167 ? 16.618 15.583 -5.338 1.00 90.00 167 LEU A O 1
ATOM 1303 N N . ILE A 1 168 ? 18.333 14.178 -5.713 1.00 92.00 168 ILE A N 1
ATOM 1304 C CA . ILE A 1 168 ? 18.219 13.458 -4.438 1.00 92.00 168 ILE A CA 1
ATOM 1305 C C . ILE A 1 168 ? 18.505 14.388 -3.260 1.00 92.00 168 ILE A C 1
ATOM 1307 O O . ILE A 1 168 ? 17.789 14.344 -2.258 1.00 92.00 168 ILE A O 1
ATOM 1311 N N . VAL A 1 169 ? 19.487 15.285 -3.387 1.00 92.94 169 VAL A N 1
ATOM 1312 C CA . VAL A 1 169 ? 19.765 16.306 -2.365 1.00 92.94 169 VAL A CA 1
ATOM 1313 C C . VAL A 1 169 ? 18.556 17.226 -2.168 1.00 92.94 169 VAL A C 1
ATOM 1315 O O . VAL A 1 169 ? 18.138 17.433 -1.029 1.00 92.94 169 VAL A O 1
ATOM 1318 N N . TYR A 1 170 ? 17.937 17.725 -3.245 1.00 93.50 170 TYR A N 1
ATOM 1319 C CA . TYR A 1 170 ? 16.741 18.567 -3.140 1.00 93.50 170 TYR A CA 1
ATOM 1320 C C . TYR A 1 170 ? 15.585 17.839 -2.454 1.00 93.50 170 TYR A C 1
ATOM 1322 O O . TYR A 1 170 ? 15.026 18.372 -1.498 1.00 93.50 170 TYR A O 1
ATOM 1330 N N . PHE A 1 171 ? 15.260 16.610 -2.863 1.00 93.06 171 PHE A N 1
ATOM 1331 C CA . PHE A 1 171 ? 14.191 15.844 -2.213 1.00 93.06 171 PHE A CA 1
ATOM 1332 C C . PHE A 1 171 ? 14.520 15.467 -0.764 1.00 93.06 171 PHE A C 1
ATOM 1334 O O . PHE A 1 171 ? 13.617 15.440 0.069 1.00 93.06 171 PHE A O 1
ATOM 1341 N N . SER A 1 172 ? 15.794 15.254 -0.427 1.00 92.44 172 SER A N 1
ATOM 1342 C CA . SER A 1 172 ? 16.227 15.002 0.954 1.00 92.44 172 SER A CA 1
ATOM 1343 C C . SER A 1 172 ? 16.019 16.228 1.842 1.00 92.44 172 SER A C 1
ATOM 1345 O O . SER A 1 172 ? 15.475 16.109 2.939 1.00 92.44 172 SER A O 1
ATOM 1347 N N . VAL A 1 173 ? 16.388 17.419 1.357 1.00 95.06 173 VAL A N 1
ATOM 1348 C CA . VAL A 1 173 ? 16.164 18.682 2.078 1.00 95.06 173 VAL A CA 1
ATOM 1349 C C . VAL A 1 173 ? 14.670 18.969 2.209 1.00 95.06 173 VAL A C 1
ATOM 1351 O O . VAL A 1 173 ? 14.208 19.295 3.300 1.00 95.06 173 VAL A O 1
ATOM 1354 N N . ILE A 1 174 ? 13.902 18.800 1.130 1.00 94.00 174 ILE A N 1
ATOM 1355 C CA . ILE A 1 174 ? 12.446 18.978 1.139 1.00 94.00 174 ILE A CA 1
ATOM 1356 C C . ILE A 1 174 ? 11.798 18.029 2.152 1.00 94.00 174 ILE A C 1
ATOM 1358 O O . ILE A 1 174 ? 11.003 18.473 2.976 1.00 94.00 174 ILE A O 1
ATOM 1362 N N . SER A 1 175 ? 12.175 16.748 2.131 1.00 94.25 175 SER A N 1
ATOM 1363 C CA . SER A 1 175 ? 11.711 15.740 3.084 1.00 94.25 175 SER A CA 1
ATOM 1364 C C . SER A 1 175 ? 12.005 16.153 4.527 1.00 94.25 175 SER A C 1
ATOM 1366 O O . SER A 1 175 ? 11.093 16.215 5.353 1.00 94.25 175 SER A O 1
ATOM 1368 N N . LEU A 1 176 ? 13.255 16.524 4.819 1.00 94.31 176 LEU A N 1
ATOM 1369 C CA . LEU A 1 176 ? 13.682 16.932 6.154 1.00 94.31 176 LEU A CA 1
ATOM 1370 C C . LEU A 1 176 ? 12.895 18.152 6.654 1.00 94.31 176 LEU A C 1
ATOM 1372 O O . LEU A 1 176 ? 12.329 18.122 7.746 1.00 94.31 176 LEU A O 1
ATOM 1376 N N . VAL A 1 177 ? 12.814 19.213 5.847 1.00 94.94 177 VAL A N 1
ATOM 1377 C CA . VAL A 1 177 ? 12.112 20.452 6.212 1.00 94.94 177 VAL A CA 1
ATOM 1378 C C . VAL A 1 177 ? 10.614 20.205 6.387 1.00 94.94 177 VAL A C 1
ATOM 1380 O O . VAL A 1 177 ? 10.025 20.684 7.359 1.00 94.94 177 VAL A O 1
ATOM 1383 N N . ALA A 1 178 ? 9.994 19.447 5.483 1.00 92.94 178 ALA A N 1
ATOM 1384 C CA . ALA A 1 178 ? 8.566 19.161 5.522 1.00 92.94 178 ALA A CA 1
ATOM 1385 C C . ALA A 1 178 ? 8.181 18.292 6.720 1.00 92.94 178 ALA A C 1
ATOM 1387 O O . ALA A 1 178 ? 7.203 18.608 7.390 1.00 92.94 178 ALA A O 1
ATOM 1388 N N . LEU A 1 179 ? 8.963 17.256 7.044 1.00 91.38 179 LEU A N 1
ATOM 1389 C CA . LEU A 1 179 ? 8.705 16.387 8.197 1.00 91.38 179 LEU A CA 1
ATOM 1390 C C . LEU A 1 179 ? 8.955 17.101 9.533 1.00 91.38 179 LEU A C 1
ATOM 1392 O O . LEU A 1 179 ? 8.177 16.928 10.473 1.00 91.38 179 LEU A O 1
ATOM 1396 N N . ILE A 1 180 ? 9.987 17.949 9.624 1.00 91.69 180 ILE A N 1
ATOM 1397 C CA . ILE A 1 180 ? 10.218 18.777 10.819 1.00 91.69 180 ILE A CA 1
ATOM 1398 C C . ILE A 1 180 ? 9.068 19.769 10.998 1.00 91.69 180 ILE A C 1
ATOM 1400 O O . ILE A 1 180 ? 8.511 19.892 12.089 1.00 91.69 180 ILE A O 1
ATOM 1404 N N . THR A 1 181 ? 8.678 20.455 9.923 1.00 89.69 181 THR A N 1
ATOM 1405 C CA . THR A 1 181 ? 7.589 21.437 9.967 1.00 89.69 181 THR A CA 1
ATOM 1406 C C . THR A 1 181 ? 6.260 20.755 10.273 1.00 89.69 181 THR A C 1
ATOM 1408 O O . THR A 1 181 ? 5.500 21.270 11.089 1.00 89.69 181 THR A O 1
ATOM 1411 N N . PHE A 1 182 ? 6.014 19.568 9.711 1.00 88.75 182 PHE A N 1
ATOM 1412 C CA . PHE A 1 182 ? 4.875 18.720 10.051 1.00 88.75 182 PHE A CA 1
ATOM 1413 C C . PHE A 1 182 ? 4.829 18.470 11.558 1.00 88.75 182 PHE A C 1
ATOM 1415 O O . PHE A 1 182 ? 3.843 18.820 12.192 1.00 88.75 182 PHE A O 1
ATOM 1422 N N . PHE A 1 183 ? 5.915 17.984 12.165 1.00 86.62 183 PHE A N 1
ATOM 1423 C CA . PHE A 1 183 ? 5.955 17.710 13.604 1.00 86.62 183 PHE A CA 1
ATOM 1424 C C . PHE A 1 183 ? 5.680 18.956 14.468 1.00 86.62 183 PHE A C 1
ATOM 1426 O O . PHE A 1 183 ? 5.003 18.878 15.496 1.00 86.62 183 PHE A O 1
ATOM 1433 N N . LEU A 1 184 ? 6.190 20.122 14.057 1.00 86.75 184 LEU A N 1
ATOM 1434 C CA . LEU A 1 184 ? 5.980 21.389 14.765 1.00 86.75 184 LEU A CA 1
ATOM 1435 C C . LEU A 1 184 ? 4.537 21.901 14.658 1.00 86.75 184 LEU A C 1
ATOM 1437 O O . LEU A 1 184 ? 4.000 22.409 15.647 1.00 86.75 184 LEU A O 1
ATOM 1441 N N . VAL A 1 185 ? 3.928 21.784 13.476 1.00 86.00 185 VAL A N 1
ATOM 1442 C CA . VAL A 1 185 ? 2.530 22.154 13.219 1.00 86.00 185 VAL A CA 1
ATOM 1443 C C . VAL A 1 185 ? 1.600 21.218 13.976 1.00 86.00 185 VAL A C 1
ATOM 1445 O O . VAL A 1 185 ? 0.760 21.684 14.742 1.00 86.00 185 VAL A O 1
ATOM 1448 N N . GLU A 1 186 ? 1.812 19.912 13.840 1.00 82.06 186 GLU A N 1
ATOM 1449 C CA . GLU A 1 186 ? 0.945 18.873 14.387 1.00 82.06 186 GLU A CA 1
ATOM 1450 C C . GLU A 1 186 ? 0.820 18.973 15.909 1.00 82.06 186 GLU A C 1
ATOM 1452 O O . GLU A 1 186 ? -0.255 18.810 16.480 1.00 82.06 186 GLU A O 1
ATOM 1457 N N . ARG A 1 187 ? 1.918 19.337 16.582 1.00 80.06 187 ARG A N 1
ATOM 1458 C CA . ARG A 1 187 ? 1.939 19.554 18.032 1.00 80.06 187 ARG A CA 1
ATOM 1459 C C . ARG A 1 187 ? 1.107 20.765 18.481 1.00 80.06 187 ARG A C 1
ATOM 1461 O O . ARG A 1 187 ? 0.775 20.867 19.661 1.00 80.06 187 ARG A O 1
ATOM 1468 N N . ARG A 1 188 ? 0.818 21.707 17.578 1.00 77.50 188 ARG A N 1
ATOM 1469 C CA . ARG A 1 188 ? 0.041 22.932 17.838 1.00 77.50 188 ARG A CA 1
ATOM 1470 C C . ARG A 1 188 ? -1.399 22.845 17.319 1.00 77.50 188 ARG A C 1
ATOM 1472 O O . ARG A 1 188 ? -2.233 23.638 17.761 1.00 77.50 188 ARG A O 1
ATOM 1479 N N . THR A 1 189 ? -1.705 21.915 16.414 1.00 77.69 189 THR A N 1
ATOM 1480 C CA . THR A 1 189 ? -3.052 21.720 15.863 1.00 77.69 189 THR A CA 1
ATOM 1481 C C . THR A 1 189 ? -3.986 21.059 16.888 1.00 77.69 189 THR A C 1
ATOM 1483 O O . THR A 1 189 ? -3.602 20.148 17.614 1.00 77.69 189 THR A O 1
ATOM 1486 N N . ARG A 1 190 ? -5.247 21.518 16.959 1.00 65.25 190 ARG A N 1
ATOM 1487 C CA . ARG A 1 190 ? -6.275 20.965 17.870 1.00 65.25 190 ARG A CA 1
ATOM 1488 C C . ARG A 1 190 ? -6.849 19.618 17.414 1.00 65.25 190 ARG A C 1
ATOM 1490 O O . ARG A 1 190 ? -7.256 18.825 18.254 1.00 65.25 190 ARG A O 1
ATOM 1497 N N . GLU A 1 191 ? -6.904 19.387 16.105 1.00 67.81 191 GLU A N 1
ATOM 1498 C CA . GLU A 1 191 ? -7.338 18.136 15.468 1.00 67.81 191 GLU A CA 1
ATOM 1499 C C . GLU A 1 191 ? -6.211 17.627 14.543 1.00 67.81 191 GLU A C 1
ATOM 1501 O O . GLU A 1 191 ? -6.297 17.813 13.329 1.00 67.81 191 GLU A O 1
ATOM 1506 N N . PRO A 1 192 ? -5.113 17.071 15.099 1.00 68.25 192 PRO A N 1
ATOM 1507 C CA . PRO A 1 192 ? -3.991 16.581 14.300 1.00 68.25 192 PRO A CA 1
ATOM 1508 C C . PRO A 1 192 ? -4.396 15.383 13.420 1.00 68.25 192 PRO A C 1
ATOM 1510 O O . PRO A 1 192 ? -5.223 14.553 13.801 1.00 68.25 192 PRO A O 1
ATOM 1513 N N . VAL A 1 193 ? -3.788 15.279 12.237 1.00 67.56 193 VAL A N 1
ATOM 1514 C CA . VAL A 1 193 ? -3.851 14.120 11.328 1.00 67.56 193 VAL A CA 1
ATOM 1515 C C . VAL A 1 193 ? -3.259 12.858 11.971 1.00 67.56 193 VAL A C 1
ATOM 1517 O O . VAL A 1 193 ? -3.772 11.758 11.748 1.00 67.56 193 VAL A O 1
ATOM 1520 N N . VAL A 1 194 ? -2.185 13.009 12.744 1.00 72.12 194 VAL A N 1
ATOM 1521 C CA . VAL A 1 194 ? -1.462 11.974 13.481 1.00 72.12 194 VAL A CA 1
ATOM 1522 C C . VAL A 1 194 ? -1.386 12.394 14.943 1.00 72.12 194 VAL A C 1
ATOM 1524 O O . VAL A 1 194 ? -0.682 13.334 15.307 1.00 72.12 194 VAL A O 1
ATOM 1527 N N . ASP A 1 195 ? -2.076 11.657 15.810 1.00 74.50 195 ASP A N 1
ATOM 1528 C CA . ASP A 1 195 ? -2.000 11.902 17.246 1.00 74.50 195 ASP A CA 1
ATOM 1529 C C . ASP A 1 195 ? -0.669 11.386 17.819 1.00 74.50 195 ASP A C 1
ATOM 1531 O O . ASP A 1 195 ? -0.519 10.230 18.225 1.00 74.50 195 ASP A O 1
ATOM 1535 N N . LEU A 1 196 ? 0.320 12.280 17.855 1.00 76.69 196 LEU A N 1
ATOM 1536 C CA . LEU A 1 196 ? 1.655 12.014 18.392 1.00 76.69 196 LEU A CA 1
ATOM 1537 C C . LEU A 1 196 ? 1.642 11.718 19.901 1.00 76.69 196 LEU A C 1
ATOM 1539 O O . LEU A 1 196 ? 2.621 11.181 20.422 1.00 76.69 196 LEU A O 1
ATOM 1543 N N . SER A 1 197 ? 0.556 12.028 20.621 1.00 75.62 197 SER A N 1
ATOM 1544 C CA . SER A 1 197 ? 0.451 11.723 22.052 1.00 75.62 197 SER A CA 1
ATOM 1545 C C . SER A 1 197 ? 0.384 10.216 22.322 1.00 75.62 197 SER A C 1
ATOM 1547 O O . SER A 1 197 ? 0.859 9.762 23.367 1.00 75.62 197 SER A O 1
ATOM 1549 N N . LEU A 1 198 ? -0.093 9.425 21.353 1.00 77.19 198 LEU A N 1
ATOM 1550 C CA . LEU A 1 198 ? -0.134 7.964 21.436 1.00 77.19 198 LEU A CA 1
ATOM 1551 C C . LEU A 1 198 ? 1.268 7.353 21.548 1.00 77.19 198 LEU A C 1
ATOM 1553 O O . LEU A 1 198 ? 1.456 6.382 22.279 1.00 77.19 198 LEU A O 1
ATOM 1557 N N . LEU A 1 199 ? 2.278 7.975 20.925 1.00 79.62 199 LEU A N 1
ATOM 1558 C CA . LEU A 1 199 ? 3.685 7.557 21.021 1.00 79.62 199 LEU A CA 1
ATOM 1559 C C . LEU A 1 199 ? 4.292 7.776 22.419 1.00 79.62 199 LEU A C 1
ATOM 1561 O O . LEU A 1 199 ? 5.402 7.323 22.707 1.00 79.62 199 LEU A O 1
ATOM 1565 N N . ARG A 1 200 ? 3.582 8.453 23.328 1.00 80.88 200 ARG A N 1
ATOM 1566 C CA . ARG A 1 200 ? 3.978 8.529 24.739 1.00 80.88 200 ARG A CA 1
ATOM 1567 C C . ARG A 1 200 ? 3.694 7.220 25.480 1.00 80.88 200 ARG A C 1
ATOM 1569 O O . ARG A 1 200 ? 4.335 6.938 26.493 1.00 80.88 200 ARG A O 1
ATOM 1576 N N . ASN A 1 201 ? 2.748 6.416 24.992 1.00 86.44 201 ASN A N 1
ATOM 1577 C CA . ASN A 1 201 ? 2.445 5.113 25.561 1.00 86.44 201 ASN A CA 1
ATOM 1578 C C . ASN A 1 201 ? 3.489 4.088 25.097 1.00 86.44 201 ASN A C 1
ATOM 1580 O O . ASN A 1 201 ? 3.549 3.731 23.923 1.00 86.44 201 ASN A O 1
ATOM 1584 N N . ARG A 1 202 ? 4.282 3.565 26.041 1.00 81.88 202 ARG A N 1
ATOM 1585 C CA . ARG A 1 202 ? 5.345 2.587 25.761 1.00 81.88 202 ARG A CA 1
ATOM 1586 C C . ARG A 1 202 ? 4.845 1.353 25.012 1.00 81.88 202 ARG A C 1
ATOM 1588 O O . ARG A 1 202 ? 5.554 0.867 24.141 1.00 81.88 202 ARG A O 1
ATOM 1595 N N . THR A 1 203 ? 3.645 0.862 25.319 1.00 81.31 203 THR A N 1
ATOM 1596 C CA . THR A 1 203 ? 3.069 -0.307 24.639 1.00 81.31 203 THR A CA 1
ATOM 1597 C C . THR A 1 203 ? 2.743 0.006 23.182 1.00 81.31 203 THR A C 1
ATOM 1599 O O . THR A 1 203 ? 3.034 -0.804 22.306 1.00 81.31 203 THR A O 1
ATOM 1602 N N . TYR A 1 204 ? 2.203 1.195 22.908 1.00 81.12 204 TYR A N 1
ATOM 1603 C CA . TYR A 1 204 ? 1.906 1.632 21.545 1.00 81.12 204 TYR A CA 1
ATOM 1604 C C . TYR A 1 204 ? 3.190 1.850 20.735 1.00 81.12 204 TYR A C 1
ATOM 1606 O O . TYR A 1 204 ? 3.301 1.381 19.604 1.00 81.12 204 TYR A O 1
ATOM 1614 N N . THR A 1 205 ? 4.192 2.496 21.33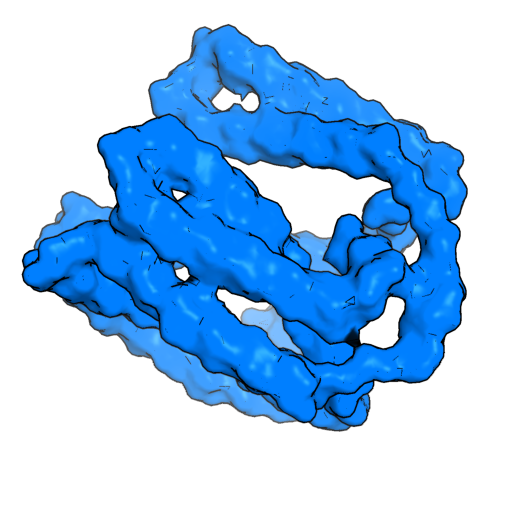2 1.00 84.88 205 THR A N 1
ATOM 1615 C CA . THR A 1 205 ? 5.483 2.756 20.680 1.00 84.88 205 THR A CA 1
ATOM 1616 C C . THR A 1 205 ? 6.249 1.471 20.405 1.00 84.88 205 THR A C 1
ATOM 1618 O O . THR A 1 205 ? 6.741 1.291 19.295 1.00 84.88 205 THR A O 1
ATOM 1621 N N . ALA A 1 206 ? 6.299 0.547 21.369 1.00 84.50 206 ALA A N 1
ATOM 1622 C CA . ALA A 1 206 ? 6.903 -0.767 21.169 1.00 84.50 206 ALA A CA 1
ATOM 1623 C C . ALA A 1 206 ? 6.184 -1.546 20.058 1.00 84.50 206 ALA A C 1
ATOM 1625 O O . ALA A 1 206 ? 6.839 -2.036 19.144 1.00 84.50 206 ALA A O 1
ATOM 1626 N N . GLY A 1 207 ? 4.846 -1.590 20.074 1.00 83.56 207 GLY A N 1
ATOM 1627 C CA . GLY A 1 207 ? 4.066 -2.251 19.024 1.00 83.56 207 GLY A CA 1
ATOM 1628 C C . GLY A 1 207 ? 4.292 -1.642 17.637 1.00 83.56 207 GLY A C 1
ATOM 1629 O O . GLY A 1 207 ? 4.464 -2.370 16.663 1.00 83.56 207 GLY A O 1
ATOM 1630 N N . THR A 1 208 ? 4.372 -0.313 17.552 1.00 85.88 208 THR A N 1
ATOM 1631 C CA . THR A 1 208 ? 4.644 0.398 16.293 1.00 85.88 208 THR A CA 1
ATOM 1632 C C . THR A 1 208 ? 6.050 0.100 15.767 1.00 85.88 208 THR A C 1
ATOM 1634 O O . THR A 1 208 ? 6.213 -0.150 14.577 1.00 85.88 208 THR A O 1
ATOM 1637 N N . LEU A 1 209 ? 7.064 0.078 16.639 1.00 86.31 209 LEU A N 1
ATOM 1638 C CA . LEU A 1 209 ? 8.440 -0.258 16.256 1.00 86.31 209 LEU A CA 1
ATOM 1639 C C . LEU A 1 209 ? 8.570 -1.708 15.784 1.00 86.31 209 LEU A C 1
ATOM 1641 O O . LEU A 1 209 ? 9.207 -1.958 14.765 1.00 86.31 209 LEU A O 1
ATOM 1645 N N . ILE A 1 210 ? 7.934 -2.650 16.483 1.00 86.44 210 ILE A N 1
ATOM 1646 C CA . ILE A 1 210 ? 7.921 -4.064 16.089 1.00 86.44 210 ILE A CA 1
ATOM 1647 C C . ILE A 1 210 ? 7.257 -4.222 14.718 1.00 86.44 210 ILE A C 1
ATOM 1649 O O . ILE A 1 210 ? 7.831 -4.852 13.835 1.00 86.44 210 ILE A O 1
ATOM 1653 N N . MET A 1 211 ? 6.102 -3.583 14.499 1.00 84.00 211 MET A N 1
ATOM 1654 C CA . MET A 1 211 ? 5.433 -3.562 13.193 1.00 84.00 211 MET A CA 1
ATOM 1655 C C . MET A 1 211 ? 6.302 -2.943 12.094 1.00 84.00 211 MET A C 1
ATOM 1657 O O . MET A 1 211 ? 6.288 -3.425 10.964 1.00 84.00 211 MET A O 1
ATOM 1661 N N . MET A 1 212 ? 7.071 -1.897 12.408 1.00 86.88 212 MET A N 1
ATOM 1662 C CA . MET A 1 212 ? 7.983 -1.265 11.454 1.00 86.88 212 MET A CA 1
ATOM 1663 C C . MET A 1 212 ? 9.117 -2.213 11.043 1.00 86.88 212 MET A C 1
ATOM 1665 O O . MET A 1 212 ? 9.372 -2.374 9.852 1.00 86.88 212 MET A O 1
ATOM 1669 N N . ILE A 1 213 ? 9.768 -2.864 12.012 1.00 88.44 213 ILE A N 1
ATOM 1670 C CA . ILE A 1 213 ? 10.852 -3.829 11.764 1.00 88.44 213 ILE A CA 1
ATOM 1671 C C . ILE A 1 213 ? 10.320 -5.039 10.993 1.00 88.44 213 ILE A C 1
ATOM 1673 O O . ILE A 1 213 ? 10.911 -5.448 9.993 1.00 88.44 213 ILE A O 1
ATOM 1677 N N . TRP A 1 214 ? 9.179 -5.580 11.422 1.00 86.00 214 TRP A N 1
ATOM 1678 C CA . TRP A 1 214 ? 8.513 -6.687 10.745 1.00 86.00 214 TRP A CA 1
ATOM 1679 C C . TRP A 1 214 ? 8.138 -6.322 9.308 1.00 86.00 214 TRP A C 1
ATOM 1681 O O . TRP A 1 214 ? 8.442 -7.077 8.391 1.00 86.00 214 TRP A O 1
ATOM 1691 N N . GLY A 1 215 ? 7.545 -5.144 9.091 1.00 84.69 215 GLY A N 1
ATOM 1692 C CA . GLY A 1 215 ? 7.192 -4.656 7.761 1.00 84.69 215 GLY A CA 1
ATOM 1693 C C . GLY A 1 215 ? 8.418 -4.502 6.863 1.00 84.69 215 GLY A C 1
ATOM 1694 O O . GLY A 1 215 ? 8.400 -4.963 5.724 1.00 84.69 215 GLY A O 1
ATOM 1695 N N . PHE A 1 216 ? 9.505 -3.924 7.380 1.00 85.00 216 PHE A N 1
ATOM 1696 C CA . PHE A 1 216 ? 10.764 -3.794 6.645 1.00 85.00 216 PHE A CA 1
ATOM 1697 C C . PHE A 1 216 ? 11.312 -5.160 6.206 1.00 85.00 216 PHE A C 1
ATOM 1699 O O . PHE A 1 216 ? 11.616 -5.353 5.029 1.00 85.00 216 PHE A O 1
ATOM 1706 N N . GLY A 1 217 ? 11.369 -6.129 7.127 1.00 86.56 217 GLY A N 1
ATOM 1707 C CA . GLY A 1 217 ? 11.814 -7.490 6.826 1.00 86.56 217 GLY A CA 1
ATOM 1708 C C . GLY A 1 217 ? 10.895 -8.212 5.838 1.00 86.56 217 GLY A C 1
ATOM 1709 O O . GLY A 1 217 ? 11.376 -8.808 4.876 1.00 86.56 217 GLY A O 1
ATOM 1710 N N . LEU A 1 218 ? 9.577 -8.116 6.030 1.00 83.44 218 LEU A N 1
ATOM 1711 C CA . LEU A 1 218 ? 8.584 -8.781 5.191 1.00 83.44 218 LEU A CA 1
ATOM 1712 C C . LEU A 1 218 ? 8.609 -8.256 3.752 1.00 83.44 218 LEU A C 1
ATOM 1714 O O . LEU A 1 218 ? 8.735 -9.045 2.818 1.00 83.44 218 LEU A O 1
ATOM 1718 N N . TYR A 1 219 ? 8.493 -6.939 3.554 1.00 81.06 219 TYR A N 1
ATOM 1719 C CA . TYR A 1 219 ? 8.475 -6.359 2.208 1.00 81.06 219 TYR A CA 1
ATOM 1720 C C . TYR A 1 219 ? 9.831 -6.503 1.511 1.00 81.06 219 TYR A C 1
ATOM 1722 O O . TYR A 1 219 ? 9.864 -6.763 0.308 1.00 81.06 219 TYR A O 1
ATOM 1730 N N . GLY A 1 220 ? 10.936 -6.419 2.262 1.00 83.69 220 GLY A N 1
ATOM 1731 C CA . GLY A 1 220 ? 12.269 -6.730 1.750 1.00 83.69 220 GLY A CA 1
ATOM 1732 C C . GLY A 1 220 ? 12.363 -8.170 1.245 1.00 83.69 220 GLY A C 1
ATOM 1733 O O . GLY A 1 220 ? 12.765 -8.395 0.106 1.00 83.69 220 GLY A O 1
ATOM 1734 N N . ALA A 1 221 ? 11.918 -9.145 2.042 1.00 83.31 221 ALA A N 1
ATOM 1735 C CA . ALA A 1 221 ? 11.926 -10.556 1.665 1.00 83.31 221 ALA A CA 1
ATOM 1736 C C . ALA A 1 221 ? 11.023 -10.851 0.454 1.00 83.31 221 ALA A C 1
ATOM 1738 O O . ALA A 1 221 ? 11.453 -11.549 -0.462 1.00 83.31 221 ALA A O 1
ATOM 1739 N N . ILE A 1 222 ? 9.810 -10.285 0.407 1.00 78.44 222 ILE A N 1
ATOM 1740 C CA . ILE A 1 222 ? 8.849 -10.487 -0.695 1.00 78.44 222 ILE A CA 1
ATOM 1741 C C . ILE A 1 222 ? 9.414 -10.027 -2.045 1.00 78.44 222 ILE A C 1
ATOM 1743 O O . ILE A 1 222 ? 9.068 -10.611 -3.068 1.00 78.44 222 ILE A O 1
ATOM 1747 N N . VAL A 1 223 ? 10.275 -9.005 -2.072 1.00 79.94 223 VAL A N 1
ATOM 1748 C CA . VAL A 1 223 ? 10.876 -8.495 -3.316 1.00 79.94 223 VAL A CA 1
ATOM 1749 C C . VAL A 1 223 ? 12.220 -9.159 -3.612 1.00 79.94 223 VAL A C 1
ATOM 1751 O O . VAL A 1 223 ? 12.456 -9.598 -4.738 1.00 79.94 223 VAL A O 1
ATOM 1754 N N . LEU A 1 224 ? 13.103 -9.255 -2.616 1.00 85.94 224 LEU A N 1
ATOM 1755 C CA . LEU A 1 224 ? 14.474 -9.724 -2.815 1.00 85.94 224 LEU A CA 1
ATOM 1756 C C . LEU A 1 224 ? 14.557 -11.234 -3.048 1.00 85.94 224 LEU A C 1
ATOM 1758 O O . LEU A 1 224 ? 15.383 -11.658 -3.852 1.00 85.94 224 LEU A O 1
ATOM 1762 N N . LEU A 1 225 ? 13.714 -12.051 -2.402 1.00 84.94 225 LEU A N 1
ATOM 1763 C CA . LEU A 1 225 ? 13.758 -13.508 -2.581 1.00 84.94 225 LEU A CA 1
ATOM 1764 C C . LEU A 1 225 ? 13.394 -13.932 -4.011 1.00 84.94 225 LEU A C 1
ATOM 1766 O O . LEU A 1 225 ? 14.176 -14.680 -4.604 1.00 84.94 225 LEU A O 1
ATOM 1770 N N . PRO A 1 226 ? 12.281 -13.462 -4.619 1.00 82.00 226 PRO A N 1
ATOM 1771 C CA . PRO A 1 226 ? 12.011 -13.782 -6.014 1.00 82.00 226 PRO A CA 1
ATOM 1772 C C . PRO A 1 226 ? 13.104 -13.284 -6.954 1.00 82.00 226 PRO A C 1
ATOM 1774 O O . PRO A 1 226 ? 13.487 -13.999 -7.875 1.00 82.00 226 PRO A O 1
ATOM 1777 N N . LEU A 1 227 ? 13.632 -12.083 -6.704 1.00 84.75 227 LEU A N 1
ATOM 1778 C CA . LEU A 1 227 ? 14.661 -11.476 -7.543 1.00 84.75 227 LEU A CA 1
ATOM 1779 C C . LEU A 1 227 ? 15.991 -12.240 -7.463 1.00 84.75 227 LEU A C 1
ATOM 1781 O O . LEU A 1 227 ? 16.642 -12.437 -8.482 1.00 84.75 227 LEU A O 1
ATOM 1785 N N . TYR A 1 228 ? 16.362 -12.733 -6.281 1.00 88.06 228 TYR A N 1
ATOM 1786 C CA . TYR A 1 228 ? 17.503 -13.627 -6.084 1.00 88.06 228 TYR A CA 1
ATOM 1787 C C . TYR A 1 228 ? 17.320 -14.949 -6.844 1.00 88.06 228 TYR A C 1
ATOM 1789 O O . TYR A 1 228 ? 18.203 -15.363 -7.597 1.00 88.06 228 TYR A O 1
ATOM 1797 N N . LEU A 1 229 ? 16.154 -15.589 -6.695 1.00 86.50 229 LEU A N 1
ATOM 1798 C CA . LEU A 1 229 ? 15.856 -16.855 -7.368 1.00 86.50 229 LEU A CA 1
ATOM 1799 C C . LEU A 1 229 ? 15.870 -16.705 -8.898 1.00 86.50 229 LEU A C 1
ATOM 1801 O O . LEU A 1 229 ? 16.392 -17.568 -9.597 1.00 86.5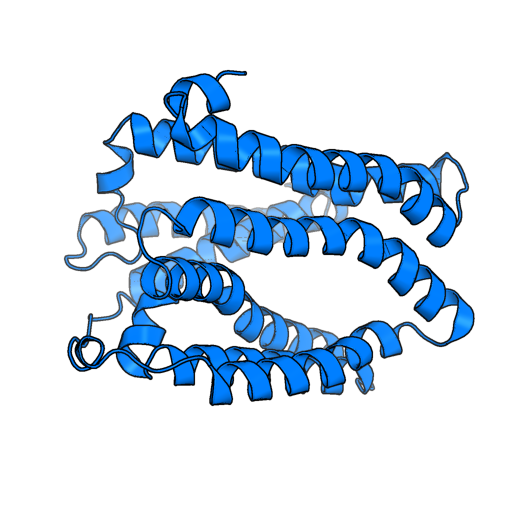0 229 LEU A O 1
ATOM 1805 N N . GLN A 1 230 ? 15.335 -15.605 -9.422 1.00 83.56 230 GLN A N 1
ATOM 1806 C CA . GLN A 1 230 ? 15.266 -15.375 -10.865 1.00 83.56 230 GLN A CA 1
ATOM 1807 C C . GLN A 1 230 ? 16.615 -14.942 -11.451 1.00 83.56 230 GLN A C 1
ATOM 1809 O O . GLN A 1 230 ? 17.070 -15.526 -12.430 1.00 83.56 230 GLN A O 1
ATOM 1814 N N . SER A 1 231 ? 17.284 -13.959 -10.843 1.00 86.75 231 SER A N 1
ATOM 1815 C CA . SER A 1 231 ? 18.497 -13.356 -11.412 1.00 86.75 231 SER A CA 1
ATOM 1816 C C . SER A 1 231 ? 19.769 -14.163 -11.156 1.00 86.75 231 SER A C 1
ATOM 1818 O O . SER A 1 231 ? 20.654 -14.170 -12.005 1.00 86.75 231 SER A O 1
ATOM 1820 N N . LEU A 1 232 ? 19.893 -14.815 -9.992 1.00 89.31 232 LEU A N 1
ATOM 1821 C CA . LEU A 1 232 ? 21.120 -15.525 -9.598 1.00 89.31 232 LEU A CA 1
ATOM 1822 C C . LEU A 1 232 ? 20.981 -17.045 -9.678 1.00 89.31 232 LEU A C 1
ATOM 1824 O O . LEU A 1 232 ? 21.929 -17.716 -10.073 1.00 89.31 232 LEU A O 1
ATOM 1828 N N . MET A 1 233 ? 19.811 -17.592 -9.333 1.00 87.94 233 MET A N 1
ATOM 1829 C CA . MET A 1 233 ? 19.574 -19.045 -9.382 1.00 87.94 233 MET A CA 1
ATOM 1830 C C . MET A 1 233 ? 19.002 -19.514 -10.728 1.00 87.94 233 MET A C 1
ATOM 1832 O O . MET A 1 233 ? 18.864 -20.716 -10.944 1.00 87.94 233 MET A O 1
ATOM 1836 N N . GLY A 1 234 ? 18.674 -18.587 -11.637 1.00 86.00 234 GLY A N 1
ATOM 1837 C CA . GLY A 1 234 ? 18.170 -18.893 -12.979 1.00 86.00 234 GLY A CA 1
ATOM 1838 C C . GLY A 1 234 ? 16.759 -19.487 -13.004 1.00 86.00 234 GLY A C 1
ATOM 1839 O O . GLY A 1 234 ? 16.393 -20.147 -13.975 1.00 86.00 234 GLY A O 1
ATOM 1840 N N . TYR A 1 235 ? 15.968 -19.303 -11.943 1.00 85.31 235 TYR A N 1
ATOM 1841 C CA . TYR A 1 235 ? 14.607 -19.832 -11.880 1.00 85.31 235 TYR A CA 1
ATOM 1842 C C . TYR A 1 235 ? 13.682 -19.000 -12.766 1.00 85.31 235 TYR A C 1
ATOM 1844 O O . TYR A 1 235 ? 13.763 -17.774 -12.816 1.00 85.31 235 TYR A O 1
ATOM 1852 N N . THR A 1 236 ? 12.723 -19.660 -13.406 1.00 83.06 236 THR A N 1
ATOM 1853 C CA . THR A 1 236 ? 11.600 -18.956 -14.043 1.00 83.06 236 THR A CA 1
ATOM 1854 C C . THR A 1 236 ? 10.722 -18.267 -12.989 1.00 83.06 236 THR A C 1
ATOM 1856 O O . THR A 1 236 ? 10.709 -18.661 -11.817 1.00 83.06 236 THR A O 1
ATOM 1859 N N . ALA A 1 237 ? 9.933 -17.263 -13.392 1.00 76.00 237 ALA A N 1
ATOM 1860 C CA . ALA A 1 237 ? 9.005 -16.569 -12.490 1.00 76.00 237 ALA A CA 1
ATOM 1861 C C . ALA A 1 237 ? 8.042 -17.542 -11.779 1.00 76.00 237 ALA A C 1
ATOM 1863 O O . ALA A 1 237 ? 7.804 -17.429 -10.574 1.00 76.00 237 ALA A O 1
ATOM 1864 N N . MET A 1 238 ? 7.566 -18.561 -12.502 1.00 75.88 238 MET A N 1
ATOM 1865 C CA . MET A 1 238 ? 6.715 -19.618 -11.953 1.00 75.88 238 MET A CA 1
ATOM 1866 C C . MET A 1 238 ? 7.447 -20.486 -10.920 1.00 75.88 238 MET A C 1
ATOM 1868 O O . MET A 1 238 ? 6.914 -20.730 -9.839 1.00 75.88 238 MET A O 1
ATOM 1872 N N . GLN A 1 239 ? 8.671 -20.935 -11.214 1.00 81.31 239 GLN A N 1
ATOM 1873 C CA . GLN A 1 239 ? 9.468 -21.737 -10.275 1.00 81.31 239 GLN A CA 1
ATOM 1874 C C . GLN A 1 239 ? 9.819 -20.952 -9.010 1.00 81.31 239 GLN A C 1
ATOM 1876 O O . GLN A 1 239 ? 9.790 -21.505 -7.914 1.00 81.31 239 GLN A O 1
ATOM 1881 N N . SER A 1 240 ? 10.108 -19.658 -9.150 1.00 81.69 240 SER A N 1
ATOM 1882 C CA . SER A 1 240 ? 10.339 -18.761 -8.021 1.00 81.69 240 SER A CA 1
ATOM 1883 C C . SER A 1 240 ? 9.098 -18.644 -7.126 1.00 81.69 240 SER A C 1
ATOM 1885 O O . SER A 1 240 ? 9.207 -18.797 -5.910 1.00 81.69 240 SER A O 1
ATOM 1887 N N . GLY A 1 241 ? 7.910 -18.471 -7.717 1.00 77.31 241 GLY A N 1
ATOM 1888 C CA . GLY A 1 241 ? 6.643 -18.471 -6.979 1.00 77.31 241 GLY A CA 1
ATOM 1889 C C . GLY A 1 241 ? 6.375 -19.792 -6.251 1.00 77.31 241 GLY A C 1
ATOM 1890 O O . GLY A 1 241 ? 6.049 -19.795 -5.064 1.00 77.31 241 GLY A O 1
ATOM 1891 N N . LEU A 1 242 ? 6.597 -20.924 -6.926 1.00 81.50 242 LEU A N 1
ATOM 1892 C CA . LEU A 1 242 ? 6.434 -22.259 -6.342 1.00 81.50 242 LEU A CA 1
ATOM 1893 C C . LEU A 1 242 ? 7.433 -22.547 -5.217 1.00 81.50 242 LEU A C 1
ATOM 1895 O O . LEU A 1 242 ? 7.064 -23.191 -4.241 1.00 81.50 242 LEU A O 1
ATOM 1899 N N . ALA A 1 243 ? 8.670 -22.057 -5.312 1.00 83.62 243 ALA A N 1
ATOM 1900 C CA . ALA A 1 243 ? 9.677 -22.225 -4.265 1.00 83.62 243 ALA A CA 1
ATOM 1901 C C . ALA A 1 243 ? 9.327 -21.454 -2.980 1.00 83.62 243 ALA A C 1
ATOM 1903 O O . ALA A 1 243 ? 9.670 -21.891 -1.883 1.00 83.62 243 ALA A O 1
ATOM 1904 N N . LEU A 1 244 ? 8.624 -20.325 -3.106 1.00 82.25 244 LEU A N 1
ATOM 1905 C CA . LEU A 1 244 ? 8.190 -19.500 -1.973 1.00 82.25 244 LEU A CA 1
ATOM 1906 C C . LEU A 1 244 ? 6.833 -19.935 -1.400 1.00 82.25 244 LEU A C 1
ATOM 1908 O O . LEU A 1 244 ? 6.525 -19.634 -0.244 1.00 82.25 244 LEU A O 1
ATOM 1912 N N . ALA A 1 245 ? 6.039 -20.682 -2.172 1.00 81.06 245 ALA A N 1
ATOM 1913 C CA . ALA A 1 245 ? 4.719 -21.154 -1.764 1.00 81.06 245 ALA A CA 1
ATOM 1914 C C . ALA A 1 245 ? 4.709 -21.946 -0.436 1.00 81.06 245 ALA A C 1
ATOM 1916 O O . ALA A 1 245 ? 3.845 -21.651 0.393 1.00 81.06 245 ALA A O 1
ATOM 1917 N N . PRO A 1 246 ? 5.649 -22.877 -0.152 1.00 83.25 246 PRO A N 1
ATOM 1918 C CA . PRO A 1 246 ? 5.668 -23.616 1.110 1.00 83.25 246 PRO A CA 1
ATOM 1919 C C . PRO A 1 246 ? 5.749 -22.716 2.343 1.00 83.25 246 PRO A C 1
ATOM 1921 O O . PRO A 1 246 ? 5.065 -22.978 3.328 1.00 83.25 246 PRO A O 1
ATOM 1924 N N . GLY A 1 247 ? 6.538 -21.636 2.283 1.00 79.62 247 GLY A N 1
ATOM 1925 C CA . GLY A 1 247 ? 6.692 -20.706 3.403 1.00 79.62 247 GLY A CA 1
ATOM 1926 C C . GLY A 1 247 ? 5.375 -20.020 3.755 1.00 79.62 247 GLY A C 1
ATOM 1927 O O . GLY A 1 247 ? 4.969 -19.992 4.914 1.00 79.62 247 GLY A O 1
ATOM 1928 N N . ALA A 1 248 ? 4.653 -19.547 2.745 1.00 76.00 248 ALA A N 1
ATOM 1929 C CA . ALA A 1 248 ? 3.376 -18.883 2.960 1.00 76.00 248 ALA A CA 1
ATOM 1930 C C . ALA A 1 248 ? 2.221 -19.865 3.252 1.00 76.00 248 ALA A C 1
ATOM 1932 O O . ALA A 1 248 ? 1.316 -19.511 4.006 1.00 76.00 248 ALA A O 1
ATOM 1933 N N . ILE A 1 249 ? 2.274 -21.115 2.769 1.00 80.75 249 ILE A N 1
ATOM 1934 C CA . ILE A 1 249 ? 1.367 -22.191 3.217 1.00 80.75 249 ILE A CA 1
ATOM 1935 C C . ILE A 1 249 ? 1.604 -22.507 4.699 1.00 80.75 249 ILE A C 1
ATOM 1937 O O . ILE A 1 249 ? 0.645 -22.626 5.461 1.00 80.75 249 ILE A O 1
ATOM 1941 N N . ALA A 1 250 ? 2.862 -22.595 5.137 1.00 82.31 250 ALA A N 1
ATOM 1942 C CA . ALA A 1 250 ? 3.186 -22.790 6.546 1.00 82.31 250 ALA A CA 1
ATOM 1943 C C . ALA A 1 250 ? 2.658 -21.623 7.398 1.00 82.31 250 ALA A C 1
ATOM 1945 O O . ALA A 1 250 ? 1.990 -21.855 8.405 1.00 82.31 250 ALA A O 1
ATOM 1946 N N . SER A 1 251 ? 2.855 -20.372 6.964 1.00 77.88 251 SER A N 1
ATOM 1947 C CA . SER A 1 251 ? 2.276 -19.199 7.638 1.00 77.88 251 SER A CA 1
ATOM 1948 C C . SER A 1 251 ? 0.746 -19.253 7.699 1.00 77.88 251 SER A C 1
ATOM 1950 O O . SER A 1 251 ? 0.162 -18.965 8.744 1.00 77.88 251 SER A O 1
ATOM 1952 N N . LEU A 1 252 ? 0.094 -19.676 6.612 1.00 76.50 252 LEU A N 1
ATOM 1953 C CA . LEU A 1 252 ? -1.356 -19.845 6.540 1.00 76.50 252 LEU A CA 1
ATOM 1954 C C . LEU A 1 252 ? -1.870 -20.884 7.547 1.00 76.50 252 LEU A C 1
ATOM 1956 O O . LEU A 1 252 ? -2.885 -20.657 8.201 1.00 76.50 252 LEU A O 1
ATOM 1960 N N . MET A 1 253 ? -1.165 -22.005 7.701 1.00 81.44 253 MET A N 1
ATOM 1961 C CA . MET A 1 253 ? -1.521 -23.053 8.663 1.00 81.44 253 MET A CA 1
ATOM 1962 C C . MET A 1 253 ? -1.293 -22.623 10.118 1.00 81.44 253 MET A C 1
ATOM 1964 O O . MET A 1 253 ? -2.040 -23.030 11.007 1.00 81.44 253 MET A O 1
ATOM 1968 N N . VAL A 1 254 ? -0.287 -21.781 10.369 1.00 81.50 254 VAL A N 1
ATOM 1969 C CA . VAL A 1 254 ? 0.053 -21.291 11.713 1.00 81.50 254 VAL A CA 1
ATOM 1970 C C . VAL A 1 254 ? -0.882 -20.161 12.169 1.00 81.50 254 VAL A C 1
ATOM 1972 O O . VAL A 1 254 ? -1.159 -20.048 13.362 1.00 81.50 254 VAL A O 1
ATOM 1975 N N . MET A 1 255 ? -1.445 -19.359 11.257 1.00 75.50 255 MET A N 1
ATOM 1976 C CA . MET A 1 255 ? -2.324 -18.227 11.606 1.00 75.50 255 MET A CA 1
ATOM 1977 C C . MET A 1 255 ? -3.530 -18.597 12.497 1.00 75.50 255 MET A C 1
ATOM 1979 O O . MET A 1 255 ? -3.723 -17.933 13.519 1.00 75.50 255 MET A O 1
ATOM 1983 N N . PRO A 1 256 ? -4.327 -19.647 12.204 1.00 72.88 256 PRO A N 1
ATOM 1984 C CA . PRO A 1 256 ? -5.417 -20.072 13.086 1.00 72.88 256 PRO A CA 1
ATOM 1985 C C . PRO A 1 256 ? -4.935 -20.528 14.467 1.00 72.88 256 PRO A C 1
ATOM 1987 O O . PRO A 1 256 ? -5.627 -20.317 15.464 1.00 72.88 256 PRO A O 1
ATOM 1990 N N . LEU A 1 257 ? -3.749 -21.144 14.536 1.00 77.44 257 LEU A N 1
ATOM 1991 C CA . LEU A 1 257 ? -3.144 -21.577 15.794 1.00 77.44 257 LEU A CA 1
ATOM 1992 C C . LEU A 1 257 ? -2.772 -20.363 16.652 1.00 77.44 257 LEU A C 1
ATOM 1994 O O . LEU A 1 257 ? -3.151 -20.308 17.821 1.00 77.44 257 LEU A O 1
ATOM 1998 N N . VAL A 1 258 ? -2.121 -19.359 16.056 1.00 75.00 258 VAL A N 1
ATOM 1999 C CA . VAL A 1 258 ? -1.783 -18.091 16.724 1.00 75.00 258 VAL A CA 1
ATOM 2000 C C . VAL A 1 258 ? -3.046 -17.356 17.175 1.00 75.00 258 VAL A C 1
ATOM 2002 O O . VAL A 1 258 ? -3.111 -16.915 18.319 1.00 75.00 258 VAL A O 1
ATOM 2005 N N . GLY A 1 259 ? -4.086 -17.297 16.337 1.00 67.56 259 GLY A N 1
ATOM 2006 C CA . GLY A 1 259 ? -5.368 -16.684 16.700 1.00 67.56 259 GLY A CA 1
ATOM 2007 C C . GLY A 1 259 ? -6.035 -17.346 17.912 1.00 67.56 259 GLY A C 1
ATOM 2008 O O . GLY A 1 259 ? -6.599 -16.656 18.756 1.00 67.56 259 GLY A O 1
ATOM 2009 N N . ARG A 1 260 ? -5.920 -18.676 18.054 1.00 72.06 260 ARG A N 1
ATOM 2010 C CA . ARG A 1 260 ? -6.378 -19.392 19.259 1.00 72.06 260 ARG A CA 1
ATOM 2011 C C . ARG A 1 260 ? -5.480 -19.131 20.468 1.00 72.06 260 ARG A C 1
ATOM 2013 O O . ARG A 1 260 ? -5.999 -18.947 21.564 1.00 72.06 260 ARG A O 1
ATOM 2020 N N . LEU A 1 261 ? -4.160 -19.090 20.279 1.00 74.19 261 LEU A N 1
ATOM 2021 C CA . LEU A 1 261 ? -3.191 -18.782 21.339 1.00 74.19 261 LEU A CA 1
ATOM 2022 C C . LEU A 1 261 ? -3.403 -17.379 21.922 1.00 74.19 261 LEU A C 1
ATOM 2024 O O . LEU A 1 261 ? -3.302 -17.223 23.135 1.00 74.19 261 LEU A O 1
ATOM 2028 N N . MET A 1 262 ? -3.776 -16.391 21.102 1.00 68.94 262 MET A N 1
ATOM 2029 C CA . MET A 1 262 ? -4.084 -15.023 21.552 1.00 68.94 262 MET A CA 1
ATOM 2030 C C . MET A 1 262 ? -5.257 -14.933 22.538 1.00 68.94 262 MET A C 1
ATOM 2032 O O . MET A 1 262 ? -5.348 -13.955 23.274 1.00 68.94 262 MET A O 1
ATOM 2036 N N . ASN A 1 263 ? -6.139 -15.938 22.578 1.00 67.19 263 ASN A N 1
ATOM 2037 C CA . ASN A 1 263 ? -7.249 -15.985 23.534 1.00 67.19 263 ASN A CA 1
ATOM 2038 C C . ASN A 1 263 ? -6.841 -16.561 24.899 1.00 67.19 263 ASN A C 1
ATOM 2040 O O . ASN A 1 263 ? -7.591 -16.428 25.862 1.00 67.19 263 ASN A O 1
ATOM 2044 N N . VAL A 1 264 ? -5.686 -17.231 24.980 1.00 73.50 264 VAL A N 1
ATOM 2045 C CA . VAL A 1 264 ? -5.239 -17.967 26.176 1.00 73.50 264 VAL A CA 1
ATOM 2046 C C . VAL A 1 264 ? -3.972 -17.357 26.778 1.00 73.50 264 VAL A C 1
ATOM 2048 O O . VAL A 1 264 ? -3.788 -17.391 27.992 1.00 73.50 264 VAL A O 1
ATOM 2051 N N . LEU A 1 265 ? -3.102 -16.783 25.945 1.00 72.06 265 LEU A N 1
ATOM 2052 C CA . LEU A 1 265 ? -1.853 -16.145 26.349 1.00 72.06 265 LEU A CA 1
ATOM 2053 C C . LEU A 1 265 ? -1.941 -14.631 26.171 1.00 72.06 265 LEU A C 1
ATOM 2055 O O . LEU A 1 265 ? -2.541 -14.141 25.215 1.00 72.06 265 LEU A O 1
ATOM 2059 N N . ASP A 1 266 ? -1.286 -13.891 27.068 1.00 72.75 266 ASP A N 1
ATOM 2060 C CA . ASP A 1 266 ? -1.128 -12.445 26.915 1.00 72.75 266 ASP A CA 1
ATOM 2061 C C . ASP A 1 266 ? -0.448 -12.161 25.556 1.00 72.75 266 ASP A C 1
ATOM 2063 O O . ASP A 1 266 ? 0.634 -12.705 25.296 1.00 72.75 266 ASP A O 1
ATOM 2067 N N . PRO A 1 267 ? -1.036 -11.315 24.686 1.00 67.25 267 PRO A N 1
ATOM 2068 C CA . PRO A 1 267 ? -0.460 -10.958 23.391 1.00 67.25 267 PRO A CA 1
ATOM 2069 C C . PRO A 1 267 ? 1.005 -10.510 23.466 1.00 67.25 267 PRO A C 1
ATOM 2071 O O . PRO A 1 267 ? 1.756 -10.696 22.513 1.00 67.25 267 PRO A O 1
ATOM 2074 N N . ARG A 1 268 ? 1.445 -9.963 24.607 1.00 68.75 268 ARG A N 1
ATOM 2075 C CA . ARG A 1 268 ? 2.844 -9.569 24.840 1.00 68.75 268 ARG A CA 1
ATOM 2076 C C . ARG A 1 268 ? 3.816 -10.748 24.823 1.00 68.75 268 ARG A C 1
ATOM 2078 O O . ARG A 1 268 ? 4.946 -10.579 24.382 1.00 68.75 268 ARG A O 1
ATOM 2085 N N . VAL A 1 269 ? 3.385 -11.916 25.297 1.00 64.94 269 VAL A N 1
ATOM 2086 C CA . VAL A 1 269 ? 4.200 -13.140 25.323 1.00 64.94 269 VAL A CA 1
ATOM 2087 C C . VAL A 1 269 ? 4.313 -13.728 23.920 1.00 64.94 269 VAL A C 1
ATOM 2089 O O . VAL A 1 269 ? 5.382 -14.178 23.539 1.00 64.94 269 VAL A O 1
ATOM 2092 N N . ILE A 1 270 ? 3.240 -13.652 23.130 1.00 64.81 270 ILE A N 1
ATOM 2093 C CA . ILE A 1 270 ? 3.226 -14.123 21.737 1.00 64.81 270 ILE A CA 1
ATOM 2094 C C . ILE A 1 270 ? 4.113 -13.246 20.848 1.00 64.81 270 ILE A C 1
ATOM 2096 O O . ILE A 1 270 ? 4.787 -13.761 19.972 1.00 64.81 270 ILE A O 1
ATOM 2100 N N . ILE A 1 271 ? 4.128 -11.929 21.076 1.00 63.28 271 ILE A N 1
ATOM 2101 C CA . ILE A 1 271 ? 4.970 -10.985 20.321 1.00 63.28 271 ILE A CA 1
ATOM 2102 C C . ILE A 1 271 ? 6.452 -11.079 20.730 1.00 63.28 271 ILE A C 1
ATOM 2104 O O . ILE A 1 271 ? 7.328 -10.690 19.963 1.00 63.28 271 ILE A O 1
ATOM 2108 N N . GLY A 1 272 ? 6.740 -11.539 21.951 1.00 56.47 272 GLY A N 1
ATOM 2109 C CA . GLY A 1 272 ? 8.107 -11.675 22.462 1.00 56.47 272 GLY A CA 1
ATOM 2110 C C . GLY A 1 272 ? 8.862 -12.915 21.971 1.00 56.47 272 GLY A C 1
ATOM 2111 O O . GLY A 1 272 ? 10.057 -13.012 22.248 1.00 56.47 272 GLY A O 1
ATOM 2112 N N . VAL A 1 273 ? 8.177 -13.842 21.290 1.00 48.75 273 VAL A N 1
ATOM 2113 C CA . VAL A 1 273 ? 8.714 -15.087 20.708 1.00 48.75 273 VAL A CA 1
ATOM 2114 C C . VAL A 1 273 ? 8.795 -14.941 19.195 1.00 48.75 273 VAL A C 1
ATOM 2116 O O . VAL A 1 273 ? 9.835 -15.348 18.636 1.00 48.75 273 VAL A O 1
#

Secondary structure (DSSP, 8-state):
-HHHHHHHH-HHHHHHHHHHHHHHHHHHHHH-SSHHHHHHHHHHHHHHHHTHHHHHHHHHHHHS-TTTHHHHHHHHHHHHHHHHHHHHHHHHHHHHHT-TTHHHHTHHHHHHHHHHHHHHH----GGGS---PPP-HHHHHHHHHHHHHHHHHHHHTGGGTGGGSHHHHHHHHHHHHHHHHHHHHHTT-SS-SS-GGGGGSHHHHHHHHHHHHHHHHHHHHHHHHHHHHHHTS---HHHHHHHHHHHHHHHHHHHHHHHHHTTTS-HHHHHT-